Protein AF-A0A314LDU2-F1 (afdb_monomer)

Organism: Nicotiana attenuata (NCBI:txid49451)

Sequence (214 aa):
MEIRQSQRIRRNLKQIWRTIPNLPPWLTRITERINEKSELFPSSINHVLINEYLPNQGIMPHQDGPAYYPVVAILSLGSPVVMDFTPHPNLRSCVGTHGNGVDAKISDPEAAVMNSGEQLDNCHPFSIVLMPRSLLIFKDSVYSDYLHGIKDSEMQRCNEAVNITNAENDGVVQHLSRSVKALDSDETVIYRANTRVSLTCRVVTKVCKNIFKF

Structure (mmCIF, N/CA/C/O backbone):
data_AF-A0A314LDU2-F1
#
_entry.id   AF-A0A314LDU2-F1
#
loop_
_atom_site.group_PDB
_atom_site.id
_atom_site.type_symbol
_atom_site.label_atom_id
_atom_site.label_alt_id
_atom_site.label_comp_id
_atom_site.label_asym_id
_atom_site.label_entity_id
_atom_site.label_seq_id
_atom_site.pdbx_PDB_ins_code
_atom_site.Cartn_x
_atom_site.Cartn_y
_atom_site.Cartn_z
_atom_site.occupancy
_atom_site.B_iso_or_equiv
_atom_site.auth_seq_id
_atom_site.auth_comp_id
_atom_site.auth_asym_id
_atom_site.auth_atom_id
_atom_site.pdbx_PDB_model_num
ATOM 1 N N . MET A 1 1 ? -0.880 -38.334 4.865 1.00 31.97 1 MET A N 1
ATOM 2 C CA . MET A 1 1 ? -0.257 -37.880 3.605 1.00 31.97 1 MET A CA 1
ATOM 3 C C . MET A 1 1 ? -0.183 -36.361 3.676 1.00 31.97 1 MET A C 1
ATOM 5 O O . MET A 1 1 ? -1.125 -35.677 3.308 1.00 31.97 1 MET A O 1
ATOM 9 N N . GLU A 1 2 ? 0.865 -35.858 4.331 1.00 23.42 2 GLU A N 1
ATOM 10 C CA . GLU A 1 2 ? 1.067 -34.433 4.619 1.00 23.42 2 GLU A CA 1
ATOM 11 C C . GLU A 1 2 ? 1.525 -33.689 3.365 1.00 23.42 2 GLU A C 1
ATOM 13 O O . GLU A 1 2 ? 2.546 -34.022 2.760 1.00 23.42 2 GLU A O 1
ATOM 18 N N . ILE A 1 3 ? 0.775 -32.655 2.991 1.00 25.61 3 ILE A N 1
ATOM 19 C CA . ILE A 1 3 ? 1.150 -31.728 1.928 1.00 25.61 3 ILE A CA 1
ATOM 20 C C . ILE A 1 3 ? 2.194 -30.771 2.509 1.00 25.61 3 ILE A C 1
ATOM 22 O O . ILE A 1 3 ? 1.885 -29.854 3.268 1.00 25.61 3 ILE A O 1
ATOM 26 N N . ARG A 1 4 ? 3.459 -31.007 2.154 1.00 26.92 4 ARG A N 1
ATOM 27 C CA . ARG A 1 4 ? 4.578 -30.099 2.421 1.00 26.92 4 ARG A CA 1
ATOM 28 C C . ARG A 1 4 ? 4.383 -28.810 1.619 1.00 26.92 4 ARG A C 1
ATOM 30 O O . ARG A 1 4 ? 4.765 -28.747 0.454 1.00 26.92 4 ARG A O 1
ATOM 37 N N . GLN A 1 5 ? 3.828 -27.768 2.237 1.00 31.11 5 GLN A N 1
ATOM 38 C CA . GLN A 1 5 ? 3.968 -26.416 1.699 1.00 31.11 5 GLN A CA 1
ATOM 39 C C . GLN A 1 5 ? 5.415 -25.952 1.907 1.00 31.11 5 GLN A C 1
ATOM 41 O O . GLN A 1 5 ? 5.931 -25.914 3.025 1.00 31.11 5 GLN A O 1
ATOM 46 N N . SER A 1 6 ? 6.091 -25.681 0.792 1.00 30.25 6 SER A N 1
ATOM 47 C CA . SER A 1 6 ? 7.500 -25.313 0.703 1.00 30.25 6 SER A CA 1
ATOM 48 C C . SER A 1 6 ? 7.793 -24.018 1.469 1.00 30.25 6 SER A C 1
ATOM 50 O O . SER A 1 6 ? 7.687 -22.915 0.937 1.00 30.25 6 SER A O 1
ATOM 52 N N . GLN A 1 7 ? 8.219 -24.161 2.726 1.00 37.03 7 GLN A N 1
ATOM 53 C CA . GLN A 1 7 ? 8.890 -23.112 3.487 1.00 37.03 7 GLN A CA 1
ATOM 54 C C . GLN A 1 7 ? 10.238 -22.796 2.831 1.00 37.03 7 GLN A C 1
ATOM 56 O O . GLN A 1 7 ? 11.228 -23.490 3.070 1.00 37.03 7 GLN A O 1
ATOM 61 N N . ARG A 1 8 ? 10.318 -21.721 2.043 1.00 34.22 8 ARG A N 1
ATOM 62 C CA . ARG A 1 8 ? 11.621 -21.155 1.670 1.00 34.22 8 ARG A CA 1
ATOM 63 C C . ARG A 1 8 ? 11.664 -19.632 1.682 1.00 34.22 8 ARG A C 1
ATOM 65 O O . ARG A 1 8 ? 12.198 -19.036 0.764 1.00 34.22 8 ARG A O 1
ATOM 72 N N . ILE A 1 9 ? 11.212 -19.023 2.780 1.00 40.12 9 ILE A N 1
ATOM 73 C CA . ILE A 1 9 ? 11.728 -17.727 3.254 1.00 40.12 9 ILE A CA 1
ATOM 74 C C . ILE A 1 9 ? 11.864 -17.802 4.784 1.00 40.12 9 ILE A C 1
ATOM 76 O O . ILE A 1 9 ? 11.025 -17.334 5.545 1.00 40.12 9 ILE A O 1
ATOM 80 N N . ARG A 1 10 ? 12.943 -18.436 5.258 1.00 37.88 10 ARG A N 1
ATOM 81 C CA . ARG A 1 10 ? 13.476 -18.199 6.607 1.00 37.88 10 ARG A CA 1
ATOM 82 C C . ARG A 1 10 ? 14.521 -17.093 6.502 1.00 37.88 10 ARG A C 1
ATOM 84 O O . ARG A 1 10 ? 15.702 -17.372 6.323 1.00 37.88 10 ARG A O 1
ATOM 91 N N . ARG A 1 11 ? 14.083 -15.840 6.606 1.00 37.94 11 ARG A N 1
ATOM 92 C CA . ARG A 1 11 ? 14.935 -14.695 6.956 1.00 37.94 11 ARG A CA 1
ATOM 93 C C . ARG A 1 11 ? 14.116 -13.755 7.839 1.00 37.94 11 ARG A C 1
ATOM 95 O O . ARG A 1 11 ? 13.300 -13.003 7.341 1.00 37.94 11 ARG A O 1
ATOM 102 N N . ASN A 1 12 ? 14.298 -13.904 9.152 1.00 32.66 12 ASN A N 1
ATOM 103 C CA . ASN A 1 12 ? 14.047 -12.955 10.246 1.00 32.66 12 ASN A CA 1
ATOM 104 C C . ASN A 1 12 ? 13.163 -11.714 9.977 1.00 32.66 12 ASN A C 1
ATOM 106 O O . ASN A 1 12 ? 13.566 -10.602 10.307 1.00 32.66 12 ASN A O 1
ATOM 110 N N . LEU A 1 13 ? 11.920 -11.879 9.523 1.00 36.31 13 LEU A N 1
ATOM 111 C CA . LEU A 1 13 ? 10.878 -10.908 9.845 1.00 36.31 13 LEU A CA 1
ATOM 112 C C . LEU A 1 13 ? 10.445 -11.201 11.278 1.00 36.31 13 LEU A C 1
ATOM 114 O O . LEU A 1 13 ? 9.570 -12.027 11.537 1.00 36.31 13 LEU A O 1
ATOM 118 N N . LYS A 1 14 ? 11.101 -10.551 12.243 1.00 32.97 14 LYS A N 1
ATOM 119 C CA . LYS A 1 14 ? 10.489 -10.381 13.559 1.00 32.97 14 LYS A CA 1
ATOM 120 C C . LYS A 1 14 ? 9.270 -9.487 13.336 1.00 32.97 14 LYS A C 1
ATOM 122 O O . LYS A 1 14 ? 9.375 -8.269 13.418 1.00 32.97 14 LYS A O 1
ATOM 127 N N . GLN A 1 15 ? 8.120 -10.086 13.043 1.00 42.03 15 GLN A N 1
ATOM 128 C CA . GLN A 1 15 ? 6.826 -9.452 13.259 1.00 42.03 15 GLN A CA 1
ATOM 129 C C . GLN A 1 15 ? 6.730 -9.240 14.778 1.00 42.03 15 GLN A C 1
ATOM 131 O O . GLN A 1 15 ? 6.310 -10.126 15.523 1.00 42.03 15 GLN A O 1
ATOM 136 N N . ILE A 1 16 ? 7.268 -8.124 15.273 1.00 36.06 16 ILE A N 1
ATOM 137 C CA . ILE A 1 16 ? 7.262 -7.801 16.698 1.00 36.06 16 ILE A CA 1
ATOM 138 C C . ILE A 1 16 ? 5.824 -7.408 17.042 1.00 36.06 16 ILE A C 1
ATOM 140 O O . ILE A 1 16 ? 5.454 -6.242 16.969 1.00 36.06 16 ILE A O 1
ATOM 144 N N . TRP A 1 17 ? 5.014 -8.385 17.447 1.00 40.19 17 TRP A N 1
ATOM 145 C CA . TRP A 1 17 ? 3.745 -8.159 18.143 1.00 40.19 17 TRP A CA 1
ATOM 146 C C . TRP A 1 17 ? 4.022 -7.711 19.584 1.00 40.19 17 TRP A C 1
ATOM 148 O O . TRP A 1 17 ? 3.632 -8.365 20.548 1.00 40.19 17 TRP A O 1
ATOM 158 N N . ARG A 1 18 ? 4.753 -6.607 19.761 1.00 37.22 18 ARG A N 1
ATOM 159 C CA . ARG A 1 18 ? 4.716 -5.882 21.030 1.00 37.22 18 ARG A CA 1
ATOM 160 C C . ARG A 1 18 ? 3.611 -4.862 20.878 1.00 37.22 18 ARG A C 1
ATOM 162 O O . ARG A 1 18 ? 3.711 -3.979 20.035 1.00 37.22 18 ARG A O 1
ATOM 169 N N . THR A 1 19 ? 2.572 -4.986 21.692 1.00 40.47 19 THR A N 1
ATOM 170 C CA . THR A 1 19 ? 1.707 -3.862 22.037 1.00 40.47 19 THR A CA 1
ATOM 171 C C . THR A 1 19 ? 2.613 -2.760 22.574 1.00 40.47 19 THR A C 1
ATOM 173 O O . THR A 1 19 ? 2.989 -2.758 23.743 1.00 40.47 19 THR A O 1
ATOM 176 N N . ILE A 1 20 ? 3.063 -1.867 21.692 1.00 51.91 20 ILE A N 1
ATOM 177 C CA . ILE A 1 20 ? 3.687 -0.622 22.111 1.00 51.91 20 ILE A CA 1
ATOM 178 C C . ILE A 1 20 ? 2.504 0.209 22.604 1.00 51.91 20 ILE A C 1
ATOM 180 O O . ILE A 1 20 ? 1.628 0.513 21.795 1.00 51.91 20 ILE A O 1
ATOM 184 N N . PRO A 1 21 ? 2.403 0.512 23.911 1.00 57.94 21 PRO A N 1
ATOM 185 C CA . PRO A 1 21 ? 1.220 1.176 24.455 1.00 57.94 21 PRO A CA 1
ATOM 186 C C . PRO A 1 21 ? 0.966 2.538 23.796 1.00 57.94 21 PRO A C 1
ATOM 188 O O . PRO A 1 21 ? -0.165 3.001 23.810 1.00 57.94 21 PRO A O 1
ATOM 191 N N . ASN A 1 22 ? 1.992 3.130 23.170 1.00 79.06 22 ASN A N 1
ATOM 192 C CA . ASN A 1 22 ? 1.905 4.336 22.356 1.00 79.06 22 ASN A CA 1
ATOM 193 C C . ASN A 1 22 ? 2.785 4.201 21.106 1.00 79.06 22 ASN A C 1
ATOM 195 O O . ASN A 1 22 ? 3.902 3.691 21.193 1.00 79.06 22 ASN A O 1
ATOM 199 N N . LEU A 1 23 ? 2.324 4.690 19.953 1.00 86.75 23 LEU A N 1
ATOM 200 C CA . LEU A 1 23 ? 3.170 4.764 18.759 1.00 86.75 23 LEU A CA 1
ATOM 201 C C . LEU A 1 23 ? 4.389 5.677 19.025 1.00 86.75 23 LEU A C 1
ATOM 203 O O . LEU A 1 23 ? 4.273 6.663 19.756 1.00 86.75 23 LEU A O 1
ATOM 207 N N . PRO A 1 24 ? 5.570 5.374 18.450 1.00 90.12 24 PRO A N 1
ATOM 208 C CA . PRO A 1 24 ? 6.710 6.286 18.466 1.00 90.12 24 PRO A CA 1
ATOM 209 C C . PRO A 1 24 ? 6.316 7.694 17.980 1.00 90.12 24 PRO A C 1
ATOM 211 O O . PRO A 1 24 ? 5.572 7.783 17.005 1.00 90.12 24 PRO A O 1
ATOM 214 N N . PRO A 1 25 ? 6.856 8.791 18.549 1.00 89.88 25 PRO A N 1
ATOM 215 C CA . PRO A 1 25 ? 6.415 10.155 18.221 1.00 89.88 25 PRO A CA 1
ATOM 216 C C . PRO A 1 25 ? 6.435 10.502 16.725 1.00 89.88 25 PRO A C 1
ATOM 218 O O . PRO A 1 25 ? 5.560 11.208 16.226 1.00 89.88 25 PRO A O 1
ATOM 221 N N . TRP A 1 26 ? 7.418 9.978 15.985 1.00 89.50 26 TRP A N 1
ATOM 222 C CA . TRP A 1 26 ? 7.509 10.180 14.539 1.00 89.50 26 TRP A CA 1
ATOM 223 C C . TRP A 1 26 ? 6.362 9.499 13.774 1.00 89.50 26 TRP A C 1
ATOM 225 O O . TRP A 1 26 ? 5.910 10.040 12.768 1.00 89.50 26 TRP A O 1
ATOM 235 N N . LEU A 1 27 ? 5.868 8.352 14.259 1.00 92.75 27 LEU A N 1
ATOM 236 C CA . LEU A 1 27 ? 4.686 7.683 13.717 1.00 92.75 27 LEU A CA 1
ATOM 237 C C . LEU A 1 27 ? 3.415 8.410 14.124 1.00 92.75 27 LEU A C 1
ATOM 239 O O . LEU A 1 27 ? 2.568 8.619 13.264 1.00 92.75 27 LEU A O 1
ATOM 243 N N . THR A 1 28 ? 3.316 8.844 15.382 1.00 92.00 28 THR A N 1
ATOM 244 C CA . THR A 1 28 ? 2.162 9.595 15.894 1.00 92.00 28 THR A CA 1
ATOM 245 C C . THR A 1 28 ? 1.856 10.809 15.022 1.00 92.00 28 THR A C 1
ATOM 247 O O . THR A 1 28 ? 0.736 10.960 14.553 1.00 92.00 28 THR A O 1
ATOM 250 N N . ARG A 1 29 ? 2.873 11.605 14.668 1.00 92.75 29 ARG A N 1
ATOM 251 C CA . ARG A 1 29 ? 2.683 12.773 13.792 1.00 92.75 29 ARG A CA 1
ATOM 252 C C . ARG A 1 29 ? 2.165 12.408 12.395 1.00 92.75 29 ARG A C 1
ATOM 254 O O . ARG A 1 29 ? 1.434 13.182 11.781 1.00 92.75 29 ARG A O 1
ATOM 261 N N . ILE A 1 30 ? 2.591 11.266 11.853 1.00 95.06 30 ILE A N 1
ATOM 262 C CA . ILE A 1 30 ? 2.137 10.789 10.540 1.00 95.06 30 ILE A CA 1
ATOM 263 C C . ILE A 1 30 ? 0.689 10.306 10.643 1.00 95.06 30 ILE A C 1
ATOM 265 O O . ILE A 1 30 ? -0.135 10.672 9.809 1.00 95.06 30 ILE A O 1
ATOM 269 N N . THR A 1 31 ? 0.370 9.505 11.659 1.00 95.69 31 THR A N 1
ATOM 270 C CA . THR A 1 31 ? -0.963 8.924 11.827 1.00 95.69 31 THR A CA 1
ATOM 271 C C . THR A 1 31 ? -2.012 9.965 12.203 1.00 95.69 31 THR A C 1
ATOM 273 O O . THR A 1 31 ? -3.119 9.899 11.677 1.00 95.69 31 THR A O 1
ATOM 276 N N . GLU A 1 32 ? -1.668 10.958 13.025 1.00 94.69 32 GLU A N 1
ATOM 277 C CA . GLU A 1 32 ? -2.518 12.123 13.308 1.00 94.69 32 GLU A CA 1
ATOM 278 C C . GLU A 1 32 ? -2.867 12.867 12.021 1.00 94.69 32 GLU A C 1
ATOM 280 O O . GLU A 1 32 ? -4.042 13.037 11.721 1.00 94.69 32 GLU A O 1
ATOM 285 N N . ARG A 1 33 ? -1.871 13.189 11.184 1.00 96.06 33 ARG A N 1
ATOM 286 C CA . ARG A 1 33 ? -2.114 13.845 9.889 1.00 96.06 33 ARG A CA 1
ATOM 287 C C . ARG A 1 33 ? -2.994 13.021 8.955 1.00 96.06 33 ARG A C 1
ATOM 289 O O . ARG A 1 33 ? -3.809 13.594 8.240 1.00 96.06 33 ARG A O 1
ATOM 296 N N . ILE A 1 34 ? -2.826 11.697 8.930 1.00 97.06 34 ILE A N 1
ATOM 297 C CA . ILE A 1 34 ? -3.696 10.815 8.140 1.00 97.06 34 ILE A CA 1
ATOM 298 C C . ILE A 1 34 ? -5.136 10.902 8.662 1.00 97.06 34 ILE A C 1
ATOM 300 O O . ILE A 1 34 ? -6.051 11.067 7.859 1.00 97.06 34 ILE A O 1
ATOM 304 N N . ASN A 1 35 ? -5.348 10.837 9.979 1.00 94.81 35 ASN A N 1
ATOM 305 C CA . ASN A 1 35 ? -6.688 10.931 10.567 1.00 94.81 35 ASN A CA 1
ATOM 306 C C . ASN A 1 35 ? -7.322 12.302 10.308 1.00 94.81 35 ASN A C 1
ATOM 308 O O . ASN A 1 35 ? -8.435 12.356 9.803 1.00 94.81 35 ASN A O 1
ATOM 312 N N . GLU A 1 36 ? -6.595 13.388 10.577 1.00 95.19 36 GLU A N 1
ATOM 313 C CA . GLU A 1 36 ? -7.056 14.772 10.395 1.00 95.19 36 GLU A CA 1
ATOM 314 C C . GLU A 1 36 ? -7.427 15.098 8.947 1.00 95.19 36 GLU A C 1
ATOM 316 O O . GLU A 1 36 ? -8.317 15.904 8.708 1.00 95.19 36 GLU A O 1
ATOM 321 N N . LYS A 1 37 ? -6.704 14.539 7.968 1.00 96.94 37 LYS A N 1
ATOM 322 C CA . LYS A 1 37 ? -6.926 14.855 6.549 1.00 96.94 37 LYS A CA 1
ATOM 323 C C . LYS A 1 37 ? -7.895 13.915 5.855 1.00 96.94 37 LYS A C 1
ATOM 325 O O . LYS A 1 37 ? -8.475 14.318 4.854 1.00 96.94 37 LYS A O 1
ATOM 330 N N . SER A 1 38 ? -8.021 12.677 6.329 1.00 96.00 38 SER A N 1
ATOM 331 C CA . SER A 1 38 ? -8.939 11.709 5.725 1.00 96.00 38 SER A CA 1
ATOM 332 C C . SER A 1 38 ? -10.305 11.699 6.395 1.00 96.00 38 SER A C 1
ATOM 334 O O . SER A 1 38 ? -11.292 11.494 5.703 1.00 96.00 38 SER A O 1
ATOM 336 N N . GLU A 1 39 ? -10.364 11.870 7.719 1.00 95.75 39 GLU A N 1
ATOM 337 C CA . GLU A 1 39 ? -11.582 11.698 8.526 1.00 95.75 39 GLU A CA 1
ATOM 338 C C . GLU A 1 39 ? -12.258 10.319 8.333 1.00 95.75 39 GLU A C 1
ATOM 340 O O . GLU A 1 39 ? -13.432 10.132 8.637 1.00 95.75 39 GLU A O 1
ATOM 345 N N . LEU A 1 40 ? -11.510 9.318 7.842 1.00 96.12 40 LEU A N 1
ATOM 346 C CA . LEU A 1 40 ? -12.039 7.986 7.516 1.00 96.12 40 LEU A CA 1
ATOM 347 C C . LEU A 1 40 ? -11.941 6.982 8.671 1.00 96.12 40 LEU A C 1
ATOM 349 O O . LEU A 1 40 ? -12.588 5.936 8.634 1.00 96.12 40 LEU A O 1
ATOM 353 N N . PHE A 1 41 ? -11.112 7.257 9.676 1.00 94.62 41 PHE A N 1
ATOM 354 C CA . PHE A 1 41 ? -10.891 6.352 10.802 1.00 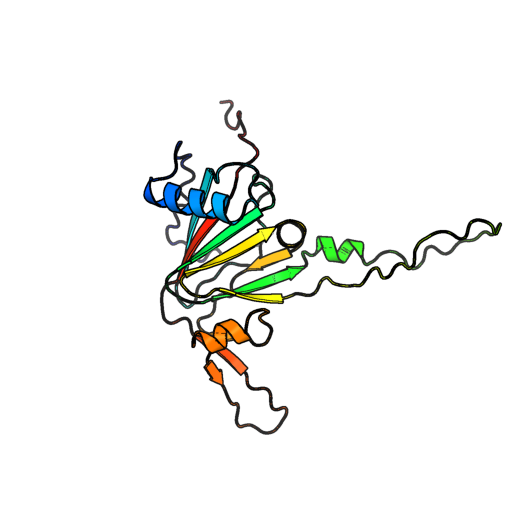94.62 41 PHE A CA 1
ATOM 355 C C . PHE A 1 41 ? -11.830 6.693 11.968 1.00 94.62 41 PHE A C 1
ATOM 357 O O . PHE A 1 41 ? -12.010 7.866 12.283 1.00 94.62 41 PHE A O 1
ATOM 364 N N . PRO A 1 42 ? -12.390 5.690 12.670 1.00 93.25 42 PRO A N 1
ATOM 365 C CA . PRO A 1 42 ? -13.346 5.912 13.760 1.00 93.25 42 PRO A CA 1
ATOM 366 C C . PRO A 1 42 ? -12.674 6.418 15.047 1.00 93.25 42 PRO A C 1
ATOM 368 O O . PRO A 1 42 ? -13.345 6.820 15.993 1.00 93.25 42 PRO A O 1
ATOM 371 N N . SER A 1 43 ? -11.349 6.316 15.120 1.00 92.38 43 SER A N 1
ATOM 372 C CA . SER A 1 43 ? -10.510 6.739 16.234 1.00 92.38 43 SER A CA 1
ATOM 373 C C . SER A 1 43 ? -9.065 6.873 15.755 1.00 92.38 43 SER A C 1
ATOM 375 O O . SER A 1 43 ? -8.747 6.568 14.602 1.00 92.38 43 SER A O 1
ATOM 377 N N . SER A 1 44 ? -8.168 7.304 16.643 1.00 92.12 44 SER A N 1
ATOM 378 C CA . SER A 1 44 ? -6.744 7.367 16.333 1.00 92.12 44 SER A CA 1
ATOM 379 C C . SER A 1 44 ? -6.201 5.999 15.915 1.00 92.12 44 SER A C 1
ATOM 381 O O . SER A 1 44 ? -6.289 5.028 16.671 1.00 92.12 44 SER A O 1
ATOM 383 N N . ILE A 1 45 ? -5.581 5.939 14.732 1.00 94.62 45 ILE A N 1
ATOM 384 C CA . ILE A 1 45 ? -4.737 4.815 14.297 1.00 94.62 45 ILE A CA 1
ATOM 385 C C . ILE A 1 45 ? -3.815 4.399 15.448 1.00 94.62 45 ILE A C 1
ATOM 387 O O . ILE A 1 45 ? -3.005 5.187 15.939 1.00 94.62 45 ILE A O 1
ATOM 391 N N . ASN A 1 46 ? -3.936 3.138 15.849 1.00 92.25 46 ASN A N 1
ATOM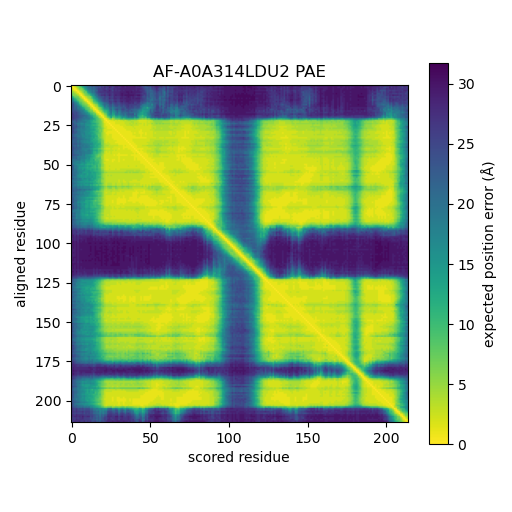 392 C CA . ASN A 1 46 ? -3.254 2.567 17.009 1.00 92.25 46 ASN A CA 1
ATOM 393 C C . ASN A 1 46 ? -2.354 1.380 16.636 1.00 92.25 46 ASN A C 1
ATOM 395 O O . ASN A 1 46 ? -1.703 0.796 17.501 1.00 92.25 46 ASN A O 1
ATOM 399 N N . HIS A 1 47 ? -2.297 1.028 15.350 1.00 92.69 47 HIS A N 1
ATOM 400 C CA . HIS A 1 47 ? -1.487 -0.066 14.847 1.00 92.69 47 HIS A CA 1
ATOM 401 C C . HIS A 1 47 ? -0.841 0.313 13.514 1.00 92.69 47 HIS A C 1
ATOM 403 O O . HIS A 1 47 ? -1.525 0.686 12.560 1.00 92.69 47 HIS A O 1
ATOM 409 N N . VAL A 1 48 ? 0.483 0.168 13.438 1.00 95.81 48 VAL A N 1
ATOM 410 C CA . VAL A 1 48 ? 1.265 0.399 12.219 1.00 95.81 48 VAL A CA 1
ATOM 411 C C . VAL A 1 48 ? 2.159 -0.807 11.959 1.00 95.81 48 VAL A C 1
ATOM 413 O O . VAL A 1 48 ? 2.975 -1.170 12.803 1.00 95.81 48 VAL A O 1
ATOM 416 N N . LEU A 1 49 ? 2.017 -1.413 10.782 1.00 95.44 49 LEU A N 1
ATOM 417 C CA . LEU A 1 49 ? 2.924 -2.441 10.279 1.00 95.44 49 LEU A CA 1
ATOM 418 C C . LEU A 1 49 ? 3.924 -1.812 9.304 1.00 95.44 49 LEU A C 1
ATOM 420 O O . LEU A 1 49 ? 3.521 -1.125 8.368 1.00 95.44 49 LEU A O 1
ATOM 424 N N . ILE A 1 50 ? 5.215 -2.062 9.515 1.00 96.56 50 ILE A N 1
ATOM 425 C CA . ILE A 1 50 ? 6.284 -1.638 8.607 1.00 96.56 50 ILE A CA 1
ATOM 426 C C . ILE A 1 50 ? 6.688 -2.839 7.759 1.00 96.56 50 ILE A C 1
ATOM 428 O O . ILE A 1 50 ? 7.146 -3.842 8.301 1.00 96.56 50 ILE A O 1
ATOM 432 N N . ASN A 1 51 ? 6.529 -2.719 6.443 1.00 97.06 51 ASN A N 1
ATOM 433 C CA . ASN A 1 51 ? 6.946 -3.742 5.488 1.00 97.06 51 ASN A CA 1
ATOM 434 C C . ASN A 1 51 ? 8.106 -3.225 4.638 1.00 97.06 51 ASN A C 1
ATOM 436 O O . ASN A 1 51 ? 8.076 -2.077 4.191 1.00 97.06 51 ASN A O 1
ATOM 440 N N . GLU A 1 52 ? 9.087 -4.086 4.386 1.00 97.75 52 GLU A N 1
ATOM 441 C CA . GLU A 1 52 ? 10.206 -3.850 3.475 1.00 97.75 52 GLU A CA 1
ATOM 442 C C . GLU A 1 52 ? 10.141 -4.867 2.331 1.00 97.75 52 GLU A C 1
ATOM 444 O O . GLU A 1 52 ? 9.913 -6.053 2.572 1.00 97.75 52 GLU A O 1
ATOM 449 N N . TYR A 1 53 ? 10.341 -4.402 1.098 1.00 97.56 53 TYR A N 1
ATOM 450 C CA . TYR A 1 53 ? 10.344 -5.236 -0.100 1.00 97.56 53 TYR A CA 1
ATOM 451 C C . TYR A 1 53 ? 11.563 -4.923 -0.963 1.00 97.56 53 TYR A C 1
ATOM 453 O O . TYR A 1 53 ? 11.706 -3.804 -1.468 1.00 97.56 53 TYR A O 1
ATOM 461 N N . LEU A 1 54 ? 12.404 -5.931 -1.190 1.00 98.12 54 LEU A N 1
ATOM 462 C CA . LEU A 1 54 ? 13.436 -5.893 -2.226 1.00 98.12 54 LEU A CA 1
ATOM 463 C C . LEU A 1 54 ? 12.802 -5.975 -3.634 1.00 98.12 54 LEU A C 1
ATOM 465 O O . LEU A 1 54 ? 11.656 -6.422 -3.752 1.00 98.12 54 LEU A O 1
ATOM 469 N N . PRO A 1 55 ? 13.525 -5.578 -4.701 1.00 96.44 55 PRO A N 1
ATOM 470 C CA . PRO A 1 55 ? 13.080 -5.631 -6.098 1.00 96.44 55 PRO A CA 1
ATOM 471 C C . PRO A 1 55 ? 12.259 -6.850 -6.524 1.00 96.44 55 PRO A C 1
ATOM 473 O O . PRO A 1 55 ? 11.246 -6.705 -7.194 1.00 96.44 55 PRO A O 1
ATOM 476 N N . ASN A 1 56 ? 12.657 -8.048 -6.106 1.00 95.56 56 ASN A N 1
ATOM 477 C CA . ASN A 1 56 ? 12.040 -9.316 -6.497 1.00 95.56 56 ASN A CA 1
ATOM 478 C C . ASN A 1 56 ? 11.059 -9.878 -5.455 1.00 95.56 56 ASN A C 1
ATOM 480 O O . ASN A 1 56 ? 10.626 -11.021 -5.576 1.00 95.56 56 ASN A O 1
ATOM 484 N N . GLN A 1 57 ? 10.720 -9.101 -4.426 1.00 97.38 57 GLN A N 1
ATOM 485 C CA . GLN A 1 57 ? 9.836 -9.513 -3.339 1.00 97.38 57 GLN A CA 1
ATOM 486 C C . GLN A 1 57 ? 8.513 -8.767 -3.390 1.00 97.38 57 GLN A C 1
ATOM 488 O O . GLN A 1 57 ? 8.465 -7.566 -3.669 1.00 97.38 57 GLN A O 1
ATOM 493 N N . GLY A 1 58 ? 7.454 -9.472 -3.046 1.00 96.81 58 GLY A N 1
ATOM 494 C CA . GLY A 1 58 ? 6.100 -8.982 -2.917 1.00 96.81 58 GLY A CA 1
ATOM 495 C C . GLY A 1 58 ? 5.382 -9.689 -1.772 1.00 96.81 58 GLY A C 1
ATOM 496 O O . GLY A 1 58 ? 5.991 -10.104 -0.782 1.00 96.81 58 GLY A O 1
ATOM 497 N N . ILE A 1 59 ? 4.060 -9.750 -1.871 1.00 97.50 59 ILE A N 1
ATOM 498 C CA . ILE A 1 59 ? 3.192 -10.420 -0.908 1.00 97.50 59 ILE A CA 1
ATOM 499 C C . ILE A 1 59 ? 2.021 -11.040 -1.662 1.00 97.50 59 ILE A C 1
ATOM 501 O O . ILE A 1 59 ? 1.369 -10.382 -2.473 1.00 97.50 59 ILE A O 1
ATOM 505 N N . MET A 1 60 ? 1.774 -12.320 -1.399 1.00 97.44 60 MET A N 1
ATOM 506 C CA . MET A 1 60 ? 0.695 -13.080 -2.028 1.00 97.44 60 MET A CA 1
ATOM 507 C C . MET A 1 60 ? -0.671 -12.406 -1.786 1.00 97.44 60 MET A C 1
ATOM 509 O O . MET A 1 60 ? -0.842 -11.785 -0.732 1.00 97.44 60 MET A O 1
ATOM 513 N N . PRO A 1 61 ? -1.645 -12.529 -2.710 1.00 97.75 61 PRO A N 1
ATOM 514 C CA . PRO A 1 61 ? -2.992 -12.005 -2.506 1.00 97.75 61 PRO A CA 1
ATOM 515 C C . PRO A 1 61 ? -3.590 -12.442 -1.165 1.00 97.75 61 PRO A C 1
ATOM 517 O O . PRO A 1 61 ? -3.632 -13.634 -0.854 1.00 97.75 61 PRO A O 1
ATOM 520 N N . HIS A 1 62 ? -4.023 -11.474 -0.362 1.00 96.44 62 HIS A N 1
ATOM 521 C CA . HIS A 1 62 ? -4.561 -11.699 0.978 1.00 96.44 62 HIS A CA 1
ATOM 522 C C . HIS A 1 62 ? -5.571 -10.616 1.368 1.00 96.44 62 HIS A C 1
ATOM 524 O O . HIS A 1 62 ? -5.733 -9.610 0.682 1.00 96.44 62 HIS A O 1
ATOM 530 N N . GLN A 1 63 ? -6.246 -10.836 2.491 1.00 94.50 63 GLN A N 1
ATOM 531 C CA . GLN A 1 63 ? -7.089 -9.856 3.165 1.00 94.50 63 GLN A CA 1
ATOM 532 C C . GLN A 1 63 ? -6.523 -9.532 4.538 1.00 94.50 63 GLN A C 1
ATOM 534 O O . GLN A 1 63 ? -5.797 -10.327 5.145 1.00 94.50 63 GLN A O 1
ATOM 539 N N . ASP A 1 64 ? -6.900 -8.366 5.039 1.00 92.44 64 ASP A N 1
ATOM 540 C CA . ASP A 1 64 ? -6.590 -7.983 6.403 1.00 92.44 64 ASP A CA 1
ATOM 541 C C . ASP A 1 64 ? -7.437 -8.775 7.400 1.00 92.44 64 ASP A C 1
ATOM 543 O O . ASP A 1 64 ? -8.581 -9.143 7.144 1.00 92.44 64 ASP A O 1
ATOM 547 N N . GLY A 1 65 ? -6.856 -9.056 8.567 1.00 87.50 65 GLY A N 1
ATOM 548 C CA . GLY A 1 65 ? -7.532 -9.836 9.597 1.00 87.50 65 GLY A CA 1
ATOM 549 C C . GLY A 1 65 ? -8.740 -9.108 10.210 1.00 87.50 65 GLY A C 1
ATOM 550 O O . GLY A 1 65 ? -8.741 -7.881 10.317 1.00 87.50 65 GLY A O 1
ATOM 551 N N . PRO A 1 66 ? -9.721 -9.846 10.761 1.00 87.00 66 PRO A N 1
ATOM 552 C CA . PRO A 1 66 ? -10.984 -9.296 11.277 1.00 87.00 66 PRO A CA 1
ATOM 553 C C . PRO A 1 66 ? -10.848 -8.488 12.584 1.00 87.00 66 PRO A C 1
ATOM 555 O O . PRO A 1 66 ? -11.845 -8.109 13.198 1.00 87.00 66 PRO A O 1
ATOM 558 N N . ALA A 1 67 ? -9.623 -8.275 13.072 1.00 89.31 67 ALA A N 1
ATOM 559 C CA . ALA A 1 67 ? -9.346 -7.504 14.283 1.00 89.31 67 ALA A CA 1
ATOM 560 C C . ALA A 1 67 ? -9.346 -5.984 14.039 1.00 89.31 67 ALA A C 1
ATOM 562 O O . ALA A 1 67 ? -9.395 -5.211 15.001 1.00 89.31 67 ALA A O 1
ATOM 563 N N . TYR A 1 68 ? -9.257 -5.558 12.779 1.00 92.00 68 TYR A N 1
ATOM 564 C CA . TYR A 1 68 ? -9.172 -4.152 12.408 1.00 92.00 68 TYR A CA 1
ATOM 565 C C . TYR A 1 68 ? -10.542 -3.581 12.022 1.00 92.00 68 TYR A C 1
ATOM 567 O O . TYR A 1 68 ? -11.451 -4.303 11.619 1.00 92.00 68 TYR A O 1
ATOM 575 N N . TYR A 1 69 ? -10.691 -2.266 12.160 1.00 93.81 69 TYR A N 1
ATOM 576 C CA . TYR A 1 69 ? -11.766 -1.521 11.508 1.00 93.81 69 TYR A CA 1
ATOM 577 C C . TYR A 1 69 ? -11.557 -1.586 9.983 1.00 93.81 69 TYR A C 1
ATOM 579 O O . TYR A 1 69 ? -10.394 -1.560 9.573 1.00 93.81 69 TYR A O 1
ATOM 587 N N . PRO A 1 70 ? -12.615 -1.660 9.146 1.00 95.38 70 PRO A N 1
ATOM 588 C CA . PRO A 1 70 ? -12.504 -1.903 7.702 1.00 95.38 70 PRO A CA 1
ATOM 589 C C . PRO A 1 70 ? -12.053 -0.671 6.900 1.00 95.38 70 PRO A C 1
ATOM 591 O O . PRO A 1 70 ? -12.689 -0.254 5.934 1.00 95.38 70 PRO A O 1
ATOM 594 N N . VAL A 1 71 ? -10.949 -0.068 7.336 1.00 96.69 71 VAL A N 1
ATOM 595 C CA . VAL A 1 71 ? -10.233 1.032 6.698 1.00 96.69 71 VAL A CA 1
ATOM 596 C C . VAL A 1 71 ? -8.747 0.796 6.934 1.00 96.69 71 VAL A C 1
ATOM 598 O O . VAL A 1 71 ? -8.308 0.564 8.066 1.00 96.69 71 VAL A O 1
ATOM 601 N N . VAL A 1 72 ? -7.957 0.900 5.874 1.00 97.81 72 VAL A N 1
ATOM 602 C CA . VAL A 1 72 ? -6.498 0.817 5.950 1.00 97.81 72 VAL A CA 1
ATOM 603 C C . VAL A 1 72 ? -5.870 1.929 5.131 1.00 97.81 72 VAL A C 1
ATOM 605 O O . VAL A 1 72 ? -6.319 2.234 4.028 1.00 97.81 72 VAL A O 1
ATOM 608 N N . ALA A 1 73 ? -4.815 2.526 5.681 1.00 98.50 73 ALA A N 1
ATOM 609 C CA . ALA A 1 73 ? -3.983 3.496 4.987 1.00 98.50 73 ALA A CA 1
ATOM 610 C C . ALA A 1 73 ? -2.570 2.934 4.798 1.00 98.50 73 ALA A C 1
ATOM 612 O O . ALA A 1 73 ? -1.951 2.460 5.749 1.00 98.50 73 ALA A O 1
ATOM 613 N N . ILE A 1 74 ? -2.042 3.005 3.580 1.00 98.62 74 ILE A N 1
ATOM 614 C CA . ILE A 1 74 ? -0.712 2.522 3.209 1.00 98.62 74 ILE A CA 1
ATOM 615 C C . ILE A 1 74 ? 0.106 3.698 2.683 1.00 98.62 74 ILE A 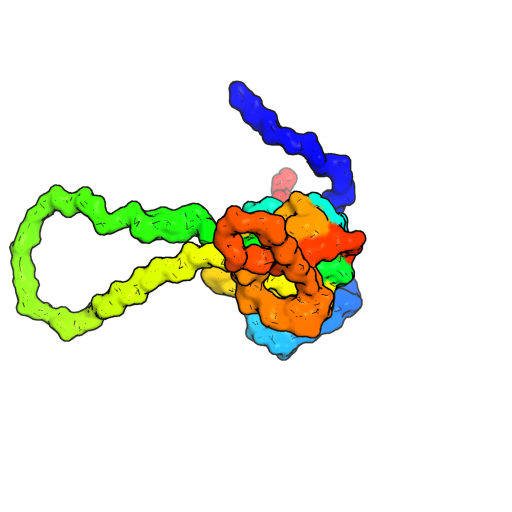C 1
ATOM 617 O O . ILE A 1 74 ? -0.115 4.177 1.569 1.00 98.62 74 ILE A O 1
ATOM 621 N N . LEU A 1 75 ? 1.085 4.144 3.470 1.00 98.62 75 LEU A N 1
ATOM 622 C CA . LEU A 1 75 ? 2.092 5.103 3.019 1.00 98.62 75 LEU A CA 1
ATOM 623 C C . LEU A 1 75 ? 3.225 4.349 2.319 1.00 98.62 75 LEU A C 1
ATOM 625 O O . LEU A 1 75 ? 3.866 3.501 2.942 1.00 98.62 75 LEU A O 1
ATOM 629 N N . SER A 1 76 ? 3.486 4.666 1.052 1.00 98.44 76 SER A N 1
ATOM 630 C CA . SER A 1 76 ? 4.548 4.041 0.249 1.00 98.44 76 SER A CA 1
ATOM 631 C C . SER A 1 76 ? 5.792 4.926 0.189 1.00 98.44 76 SER A C 1
ATOM 633 O O . SER A 1 76 ? 5.686 6.131 -0.018 1.00 98.44 76 SER A O 1
ATOM 63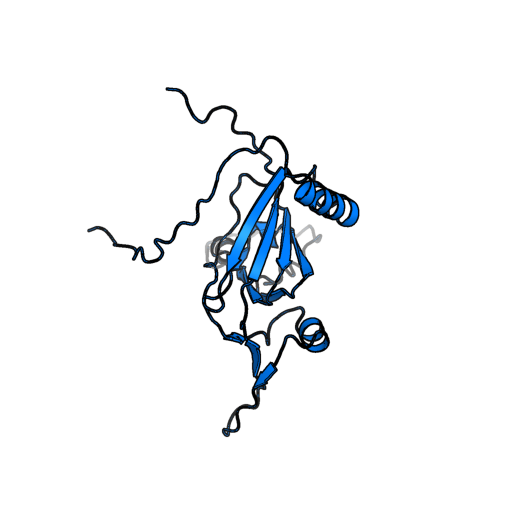5 N N . LEU A 1 77 ? 6.981 4.346 0.367 1.00 98.12 77 LEU A N 1
ATOM 636 C CA . LEU A 1 77 ? 8.267 5.049 0.416 1.00 98.12 77 LEU A CA 1
ATOM 637 C C . LEU A 1 77 ? 9.344 4.284 -0.375 1.00 98.12 77 LEU A C 1
ATOM 639 O O . LEU A 1 77 ? 9.296 3.060 -0.506 1.00 98.12 77 LEU A O 1
ATOM 643 N N . GLY A 1 78 ? 10.359 5.006 -0.856 1.00 96.81 78 GLY A N 1
ATOM 644 C CA . GLY A 1 78 ? 11.533 4.428 -1.518 1.00 96.81 78 GLY A CA 1
ATOM 645 C C . GLY A 1 78 ? 11.316 4.121 -2.999 1.00 96.81 78 GLY A C 1
ATOM 646 O O . GLY A 1 78 ? 11.765 4.885 -3.848 1.00 96.81 78 GLY A O 1
ATOM 647 N N . SER A 1 79 ? 10.633 3.019 -3.311 1.00 96.44 79 SER A N 1
ATOM 648 C CA . SER A 1 79 ? 10.482 2.501 -4.679 1.00 96.44 79 SER A CA 1
ATOM 649 C C . SER A 1 79 ? 9.008 2.265 -5.038 1.00 96.44 79 SER A C 1
ATOM 651 O O . SER A 1 79 ? 8.236 1.876 -4.154 1.00 96.44 79 SER A O 1
ATOM 653 N N . PRO A 1 80 ? 8.599 2.516 -6.300 1.00 97.44 80 PRO A N 1
ATOM 654 C CA . PRO A 1 80 ? 7.245 2.243 -6.768 1.00 97.44 80 PRO A CA 1
ATOM 655 C C . PRO A 1 80 ? 6.923 0.746 -6.776 1.00 97.44 80 PRO A C 1
ATOM 657 O O . PRO A 1 80 ? 7.814 -0.102 -6.853 1.00 97.44 80 PRO A O 1
ATOM 660 N N . VAL A 1 81 ? 5.635 0.416 -6.735 1.00 98.06 81 VAL A N 1
ATOM 661 C CA . VAL A 1 81 ? 5.159 -0.959 -6.922 1.00 98.06 81 VAL A CA 1
ATOM 662 C C . VAL A 1 81 ? 3.746 -0.970 -7.497 1.00 98.06 81 VAL A C 1
ATOM 664 O O . VAL A 1 81 ? 2.982 -0.044 -7.242 1.00 98.06 81 VAL A O 1
ATOM 667 N N . VAL A 1 82 ? 3.378 -2.018 -8.226 1.00 98.38 82 VAL A N 1
ATOM 668 C CA . VAL A 1 82 ? 1.985 -2.312 -8.576 1.00 98.38 82 VAL A CA 1
ATOM 669 C C . VAL A 1 82 ? 1.376 -3.161 -7.464 1.00 98.38 82 VAL A C 1
ATOM 671 O O . VAL A 1 82 ? 1.935 -4.196 -7.089 1.00 98.38 82 VAL A O 1
ATOM 674 N N . MET A 1 83 ? 0.255 -2.698 -6.916 1.00 98.50 83 MET A N 1
ATOM 675 C CA . MET A 1 83 ? -0.594 -3.477 -6.021 1.00 98.50 83 MET A CA 1
ATOM 676 C C . MET A 1 83 ? -1.841 -3.917 -6.781 1.00 98.50 83 MET A C 1
ATOM 678 O O . MET A 1 83 ? -2.547 -3.079 -7.341 1.00 98.50 83 MET A O 1
ATOM 682 N N . ASP A 1 84 ? -2.101 -5.218 -6.773 1.00 98.19 84 ASP A N 1
ATOM 683 C CA . ASP A 1 84 ? -3.235 -5.835 -7.455 1.00 98.19 84 ASP A CA 1
ATOM 684 C C . ASP A 1 84 ? -4.366 -6.076 -6.461 1.00 98.19 84 ASP A C 1
ATOM 686 O O . ASP A 1 84 ? -4.120 -6.576 -5.361 1.00 98.19 84 ASP A O 1
ATOM 690 N N . PHE A 1 85 ? -5.594 -5.764 -6.864 1.00 97.50 85 PHE A N 1
ATOM 691 C CA . PHE A 1 85 ? -6.831 -6.058 -6.152 1.00 97.50 85 PHE A CA 1
ATOM 692 C C . PHE A 1 85 ? -7.639 -7.053 -6.975 1.00 97.50 85 PHE A C 1
ATOM 694 O O . PHE A 1 85 ? -7.964 -6.814 -8.136 1.00 97.50 85 PHE A O 1
ATOM 701 N N . THR A 1 86 ? -7.979 -8.186 -6.372 1.00 96.19 86 THR A N 1
ATOM 702 C CA . THR A 1 86 ? -8.732 -9.256 -7.029 1.00 96.19 86 THR A CA 1
ATOM 703 C C . THR A 1 86 ? -9.951 -9.633 -6.193 1.00 96.19 86 THR A C 1
ATOM 705 O O . THR A 1 86 ? -9.836 -9.709 -4.972 1.00 96.19 86 THR A O 1
ATOM 708 N N . PRO A 1 87 ? -11.115 -9.885 -6.810 1.00 95.50 87 PRO A N 1
ATOM 709 C CA . PRO A 1 87 ? -12.309 -10.325 -6.092 1.00 95.50 87 PRO A CA 1
ATOM 710 C C . PRO A 1 87 ? -12.038 -11.562 -5.231 1.00 95.50 87 PRO A C 1
ATOM 712 O O . PRO A 1 87 ? -11.495 -12.555 -5.725 1.00 95.50 87 PRO A O 1
ATOM 715 N N . HIS A 1 88 ? -12.451 -11.543 -3.965 1.00 92.06 88 HIS A N 1
ATOM 716 C CA . HIS A 1 88 ? -12.376 -12.723 -3.111 1.00 92.06 88 HIS A CA 1
ATOM 717 C C . HIS A 1 88 ? -13.310 -13.821 -3.664 1.00 92.06 88 HIS A C 1
ATOM 719 O O . HIS A 1 88 ? -14.438 -13.518 -4.060 1.00 92.06 88 HIS A O 1
ATOM 725 N N . PRO A 1 89 ? -12.917 -15.111 -3.666 1.00 85.50 89 PRO A N 1
ATOM 726 C CA . PRO A 1 89 ? -13.764 -16.196 -4.175 1.00 85.50 89 PRO A CA 1
ATOM 727 C C . PRO A 1 89 ? -15.178 -16.235 -3.570 1.00 85.50 89 PRO A C 1
ATOM 729 O O . PRO A 1 89 ? -16.146 -16.503 -4.277 1.00 85.50 89 PRO A O 1
ATOM 732 N N . ASN A 1 90 ? -15.308 -15.892 -2.284 1.00 80.00 90 ASN A N 1
ATOM 733 C CA . ASN A 1 90 ? -16.603 -15.791 -1.598 1.00 80.00 90 ASN A CA 1
ATOM 734 C C . ASN A 1 90 ? -17.554 -14.774 -2.245 1.00 80.00 90 ASN A C 1
ATOM 736 O O . ASN A 1 90 ? -18.752 -15.017 -2.247 1.00 80.00 90 ASN A O 1
ATOM 740 N N . LEU A 1 91 ? -17.039 -13.687 -2.828 1.00 73.25 91 LEU A N 1
ATOM 741 C CA . LEU A 1 91 ? -17.854 -12.688 -3.521 1.00 73.25 91 LEU A CA 1
ATOM 742 C C . LEU A 1 91 ? -18.390 -13.221 -4.859 1.00 73.25 91 LEU A C 1
ATOM 744 O O . LEU A 1 91 ? -19.519 -12.930 -5.242 1.00 73.25 91 LEU A O 1
ATOM 748 N N . ARG A 1 92 ? -17.613 -14.068 -5.550 1.00 58.75 92 ARG A N 1
ATOM 749 C CA . ARG A 1 92 ? -18.053 -14.733 -6.790 1.00 58.75 92 ARG A CA 1
ATOM 750 C C . ARG A 1 92 ? -19.109 -15.811 -6.540 1.00 58.75 92 ARG A C 1
ATOM 752 O O . ARG A 1 92 ? -19.914 -16.081 -7.423 1.00 58.75 92 ARG A O 1
ATOM 759 N N . SER A 1 93 ? -19.138 -16.405 -5.344 1.00 54.25 93 SER A N 1
ATOM 760 C CA . SER A 1 93 ? -20.131 -17.426 -4.986 1.00 54.25 93 SER A CA 1
ATOM 761 C C . SER A 1 93 ? -21.548 -16.864 -4.818 1.00 54.25 93 SER A C 1
ATOM 763 O O . SER A 1 93 ? -22.505 -17.621 -4.953 1.00 54.25 93 SER A O 1
ATOM 765 N N . CYS A 1 94 ? -21.7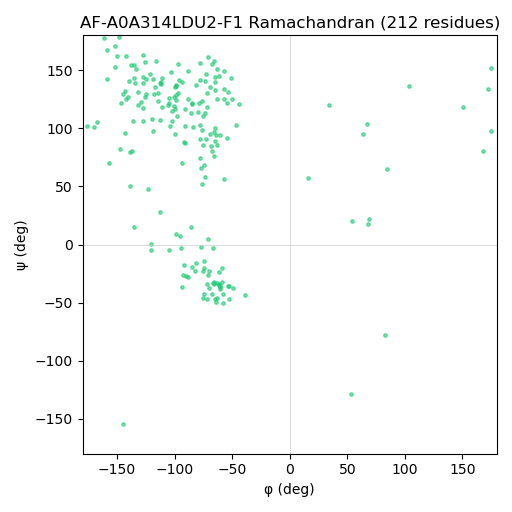05 -15.562 -4.551 1.00 48.09 94 CYS A N 1
ATOM 766 C CA . CYS A 1 94 ? -23.015 -14.916 -4.391 1.00 48.09 94 CYS A CA 1
ATOM 767 C C . CYS A 1 94 ? -23.743 -14.702 -5.728 1.00 48.09 94 CYS A C 1
ATOM 769 O O . CYS A 1 94 ? -24.959 -14.550 -5.747 1.00 48.09 94 CYS A O 1
ATOM 771 N N . VAL A 1 95 ? -22.996 -14.670 -6.836 1.00 52.03 95 VAL A N 1
ATOM 772 C CA . VAL A 1 95 ? -23.491 -14.314 -8.181 1.00 52.03 95 VAL A CA 1
ATOM 773 C C . VAL A 1 95 ? -23.898 -15.563 -8.987 1.00 52.03 95 VAL A C 1
ATOM 775 O O . VAL A 1 95 ? -24.432 -15.474 -10.085 1.00 52.03 95 VAL A O 1
ATOM 778 N N . GLY A 1 96 ? -23.709 -16.764 -8.428 1.00 50.94 96 GLY A N 1
ATOM 779 C CA . GLY A 1 96 ? -23.888 -18.033 -9.133 1.00 50.94 96 GLY A CA 1
ATOM 780 C C . GLY A 1 96 ? -24.878 -19.003 -8.496 1.00 50.94 96 GLY A C 1
ATOM 781 O O . GLY A 1 96 ? -24.526 -20.168 -8.355 1.00 50.94 96 GLY A O 1
ATOM 782 N N . THR A 1 97 ? -26.089 -18.592 -8.099 1.00 43.47 97 THR A N 1
ATOM 783 C CA . THR A 1 97 ? -27.224 -19.533 -7.923 1.00 43.47 97 THR A CA 1
ATOM 784 C C . THR A 1 97 ? -28.590 -18.836 -8.031 1.00 43.47 97 THR A C 1
ATOM 786 O O . THR A 1 97 ? -29.331 -18.736 -7.063 1.00 43.47 97 THR A O 1
ATOM 789 N N . HIS A 1 98 ? -28.977 -18.400 -9.229 1.00 48.16 98 HIS A N 1
ATOM 790 C CA . HIS A 1 98 ? -30.397 -18.326 -9.599 1.00 48.16 98 HIS A CA 1
ATOM 791 C C . HIS A 1 98 ? -30.563 -18.843 -11.031 1.00 48.16 98 HIS A C 1
ATOM 793 O O . HIS A 1 98 ? -30.617 -18.092 -11.996 1.00 48.16 98 HIS A O 1
ATOM 799 N N . GLY A 1 99 ? -30.593 -20.168 -11.161 1.00 43.56 99 GLY A N 1
ATOM 800 C CA . GLY A 1 99 ? -30.830 -20.864 -12.420 1.00 43.56 99 GLY A CA 1
ATOM 801 C C . GLY A 1 99 ? -31.108 -22.340 -12.161 1.00 43.56 99 GLY A C 1
ATOM 802 O O . GLY A 1 99 ? -30.184 -23.092 -11.878 1.00 43.56 99 GLY A O 1
ATOM 803 N N . ASN A 1 100 ? -32.381 -22.718 -12.288 1.00 41.81 100 ASN A N 1
ATOM 804 C CA . ASN A 1 100 ? -32.956 -24.070 -12.236 1.00 41.81 100 ASN A CA 1
ATOM 805 C C . ASN A 1 100 ? -33.284 -24.652 -10.851 1.00 41.81 100 ASN A C 1
ATOM 807 O O . ASN A 1 100 ? -32.796 -25.709 -10.464 1.00 41.81 100 ASN A O 1
ATOM 811 N N . GLY A 1 101 ? -34.244 -24.023 -10.169 1.00 36.53 101 GLY A N 1
ATOM 812 C CA . GLY A 1 101 ? -35.307 -24.778 -9.504 1.00 36.53 101 GLY A CA 1
ATOM 813 C C . GLY A 1 101 ? -36.547 -24.743 -10.397 1.00 36.53 101 GLY A C 1
ATOM 814 O O . GLY A 1 101 ? -37.282 -23.760 -10.380 1.00 36.53 101 GLY A O 1
ATOM 815 N N . VAL A 1 102 ? -36.744 -25.765 -11.229 1.00 48.56 102 VAL A N 1
ATOM 816 C CA . VAL A 1 102 ? -38.023 -25.979 -11.915 1.00 48.56 102 VAL A CA 1
ATOM 817 C C . VAL A 1 102 ? -38.890 -26.769 -10.942 1.00 48.56 102 VAL A C 1
ATOM 819 O O . VAL A 1 102 ? -38.513 -27.881 -10.601 1.00 48.56 102 VAL A O 1
ATOM 822 N N . ASP A 1 103 ? -39.966 -26.159 -10.434 1.00 39.09 103 ASP A N 1
ATOM 823 C CA . ASP A 1 103 ? -41.303 -26.772 -10.386 1.00 39.09 103 ASP A CA 1
ATOM 824 C C . ASP A 1 103 ? -42.365 -25.796 -9.828 1.00 39.09 103 ASP A C 1
ATOM 826 O O . ASP A 1 103 ? -42.471 -25.531 -8.636 1.00 39.09 103 ASP A O 1
ATOM 830 N N . ALA A 1 104 ? -43.129 -25.245 -10.778 1.00 45.94 104 ALA A N 1
ATOM 831 C CA . ALA A 1 104 ? -44.556 -24.896 -10.784 1.00 45.94 104 ALA A CA 1
ATOM 832 C C . ALA A 1 104 ? -45.276 -24.396 -9.501 1.00 45.94 104 ALA A C 1
ATOM 834 O O . ALA A 1 104 ? -45.573 -25.174 -8.600 1.00 45.94 104 ALA A O 1
ATOM 835 N N . LYS A 1 105 ? -45.838 -23.172 -9.550 1.00 40.19 105 LYS A N 1
ATOM 836 C CA . LYS A 1 105 ? -47.262 -22.894 -9.887 1.00 40.19 105 LYS A CA 1
ATOM 837 C C . LYS A 1 105 ? -47.627 -21.399 -9.736 1.00 40.19 105 LYS A C 1
ATOM 839 O O . LYS A 1 105 ? -47.021 -20.658 -8.978 1.00 40.19 105 LYS A O 1
ATOM 844 N N . ILE A 1 106 ? -48.620 -21.010 -10.534 1.00 46.44 106 ILE A N 1
ATOM 845 C CA . ILE A 1 106 ? -49.174 -19.680 -10.858 1.00 46.44 106 ILE A CA 1
ATOM 846 C C . ILE A 1 106 ? -50.087 -19.132 -9.743 1.00 46.44 106 ILE A C 1
ATOM 848 O O . ILE A 1 106 ? -50.889 -19.925 -9.259 1.00 46.44 106 ILE A O 1
ATOM 852 N N . SER A 1 107 ? -50.053 -17.814 -9.451 1.00 37.97 107 SER A N 1
ATOM 853 C CA . SER A 1 107 ? -51.223 -16.892 -9.552 1.00 37.97 107 SER A CA 1
ATOM 854 C C . SER A 1 107 ? -51.002 -15.467 -8.986 1.00 37.97 107 SER A C 1
ATOM 856 O O . SER A 1 107 ? -50.565 -15.307 -7.852 1.00 37.97 107 SER A O 1
ATOM 858 N N . ASP A 1 108 ? -51.442 -14.496 -9.800 1.00 36.59 108 ASP A N 1
ATOM 859 C CA . ASP A 1 108 ? -51.973 -13.139 -9.536 1.00 36.59 108 ASP A CA 1
ATOM 860 C C . ASP A 1 108 ? -51.137 -11.854 -9.752 1.00 36.59 108 ASP A C 1
ATOM 862 O O . ASP A 1 108 ? -49.963 -11.799 -9.381 1.00 36.59 108 ASP A O 1
ATOM 866 N N . PRO A 1 109 ? -51.739 -10.794 -10.364 1.00 49.31 109 PRO A N 1
ATOM 867 C CA . PRO A 1 109 ? -51.035 -9.608 -10.844 1.00 49.31 109 PRO A CA 1
ATOM 868 C C . PRO A 1 109 ? -51.518 -8.326 -10.139 1.00 49.31 109 PRO A C 1
ATOM 870 O O . PRO A 1 109 ? -52.508 -7.751 -10.565 1.00 49.31 109 PRO A O 1
ATOM 873 N N . GLU A 1 110 ? -50.828 -7.826 -9.110 1.00 39.03 110 GLU A N 1
ATOM 874 C CA . GLU A 1 110 ? -51.008 -6.430 -8.659 1.00 39.03 110 GLU A CA 1
ATOM 875 C C . GLU A 1 110 ? -49.951 -6.012 -7.623 1.00 39.03 110 GLU A C 1
ATOM 877 O O . GLU A 1 110 ? -50.0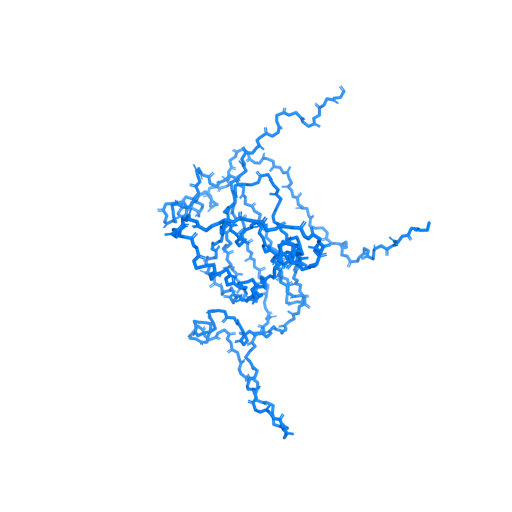35 -6.373 -6.455 1.00 39.03 110 GLU A O 1
ATOM 882 N N . ALA A 1 111 ? -48.938 -5.266 -8.081 1.00 35.47 111 ALA A N 1
ATOM 883 C CA . ALA A 1 111 ? -48.172 -4.242 -7.349 1.00 35.47 111 ALA A CA 1
ATOM 884 C C . ALA A 1 111 ? -46.925 -3.885 -8.177 1.00 35.47 111 ALA A C 1
ATOM 886 O O . ALA A 1 111 ? -45.821 -4.373 -7.945 1.00 35.47 111 ALA A O 1
ATOM 887 N N . ALA A 1 112 ? -47.101 -3.036 -9.188 1.00 44.69 112 ALA A N 1
ATOM 888 C CA . ALA A 1 112 ? -45.989 -2.474 -9.944 1.00 44.69 112 ALA A CA 1
ATOM 889 C C . ALA A 1 112 ? -45.284 -1.385 -9.117 1.00 44.69 112 ALA A C 1
ATOM 891 O O . ALA A 1 112 ? -45.597 -0.209 -9.269 1.00 44.69 112 ALA A O 1
ATOM 892 N N . VAL A 1 113 ? -44.337 -1.762 -8.248 1.00 43.44 113 VAL A N 1
ATOM 893 C CA . VAL A 1 113 ? -43.331 -0.845 -7.679 1.00 43.44 113 VAL A CA 1
ATOM 894 C C . VAL A 1 113 ? -42.004 -1.591 -7.455 1.00 43.44 113 VAL A C 1
ATOM 896 O O . VAL A 1 113 ? -41.950 -2.536 -6.680 1.00 43.44 113 VAL A O 1
ATOM 899 N N . MET A 1 114 ? -40.936 -1.080 -8.085 1.00 41.84 114 MET A N 1
ATOM 900 C CA . MET A 1 114 ? -39.503 -1.290 -7.787 1.00 41.84 114 MET A CA 1
ATOM 901 C C . MET A 1 114 ? -38.898 -2.688 -8.011 1.00 41.84 114 MET A C 1
ATOM 903 O O . MET A 1 114 ? -38.968 -3.566 -7.160 1.00 41.84 114 MET A O 1
ATOM 907 N N . ASN A 1 115 ? -38.151 -2.836 -9.107 1.00 40.19 115 ASN A N 1
ATOM 908 C CA . ASN A 1 115 ? -36.682 -2.926 -9.079 1.00 40.19 115 ASN A CA 1
ATOM 909 C C . ASN A 1 115 ? -36.197 -3.211 -10.504 1.00 40.19 115 ASN A C 1
ATOM 911 O O . ASN A 1 115 ? -36.179 -4.357 -10.952 1.00 40.19 115 ASN A O 1
ATOM 915 N N . SER A 1 116 ? -35.776 -2.173 -11.226 1.00 40.69 116 SER A N 1
ATOM 916 C CA . SER A 1 116 ? -34.844 -2.361 -12.336 1.00 40.69 116 SER A CA 1
ATOM 917 C C . SER A 1 116 ? -33.514 -2.786 -11.717 1.00 40.69 116 SER A C 1
ATOM 919 O O . SER A 1 116 ? -32.674 -1.954 -11.378 1.00 40.69 116 SER A O 1
ATOM 921 N N . GLY A 1 117 ? -33.390 -4.089 -11.466 1.00 38.97 117 GLY A N 1
ATOM 922 C CA . GLY A 1 117 ? -32.167 -4.738 -11.030 1.00 38.97 117 GLY A CA 1
ATOM 923 C C . GLY A 1 117 ? -31.119 -4.656 -12.128 1.00 38.97 117 GLY A C 1
ATOM 924 O O . GLY A 1 117 ? -30.837 -5.643 -12.794 1.00 38.97 117 GLY A O 1
ATOM 925 N N . GLU A 1 118 ? -30.514 -3.485 -12.288 1.00 46.78 118 GLU A N 1
ATOM 926 C CA . GLU A 1 118 ? -29.170 -3.364 -12.837 1.00 46.78 118 GLU A CA 1
ATOM 927 C C . GLU A 1 118 ? -28.193 -3.755 -11.721 1.00 46.78 118 GLU A C 1
ATOM 929 O O . GLU A 1 118 ? -27.456 -2.936 -11.174 1.00 46.78 118 GLU A O 1
ATOM 934 N N . GLN A 1 119 ? -28.235 -5.024 -11.307 1.00 44.81 119 GLN A N 1
ATOM 935 C CA . GLN A 1 119 ? -27.220 -5.591 -10.428 1.00 44.81 119 GLN A CA 1
ATOM 936 C C . GLN A 1 119 ? -26.002 -5.884 -11.306 1.00 44.81 119 GLN A C 1
ATOM 938 O O . GLN A 1 119 ? -25.771 -7.005 -11.741 1.00 44.81 119 GLN A O 1
ATOM 943 N N . LEU A 1 120 ? -25.310 -4.808 -11.676 1.00 44.62 120 LEU A N 1
ATOM 944 C CA . LEU A 1 120 ? -24.179 -4.826 -12.585 1.00 44.62 120 LEU A CA 1
ATOM 945 C C . LEU A 1 120 ? -23.047 -5.648 -11.953 1.00 44.62 120 LEU A C 1
ATOM 947 O O . LEU A 1 120 ? -22.632 -5.366 -10.825 1.00 44.62 120 LEU A O 1
ATOM 951 N N . ASP A 1 121 ? -22.580 -6.653 -12.697 1.00 54.50 121 ASP A N 1
ATOM 952 C CA . ASP A 1 121 ? -21.444 -7.557 -12.457 1.00 54.50 121 ASP A CA 1
ATOM 953 C C . ASP A 1 121 ? -20.102 -6.806 -12.270 1.00 54.50 121 ASP A C 1
ATOM 955 O O . ASP A 1 121 ? -19.118 -7.036 -12.963 1.00 54.50 121 ASP A O 1
ATOM 959 N N . ASN A 1 122 ? -20.023 -5.879 -11.318 1.00 61.69 122 ASN A N 1
ATOM 960 C CA . ASN A 1 122 ? -18.932 -4.907 -11.202 1.00 61.69 122 ASN A CA 1
ATOM 961 C C . ASN A 1 122 ? -17.708 -5.407 -10.432 1.00 61.69 122 ASN A C 1
ATOM 963 O O . ASN A 1 122 ? -16.870 -4.607 -10.009 1.00 61.69 122 ASN A O 1
ATOM 967 N N . CYS A 1 123 ? -17.576 -6.713 -10.209 1.00 78.56 123 CYS A N 1
ATOM 968 C CA . CYS A 1 123 ? -16.443 -7.227 -9.457 1.00 78.56 123 CYS A CA 1
ATOM 969 C C . CYS A 1 123 ? -15.285 -7.636 -10.367 1.00 78.56 123 CYS A C 1
ATOM 971 O O . CYS A 1 123 ? -14.971 -8.819 -10.544 1.00 78.56 123 CYS A O 1
ATOM 973 N N . HIS A 1 124 ? -14.651 -6.624 -10.952 1.00 90.25 124 HIS A N 1
ATOM 974 C CA . HIS A 1 124 ? -13.477 -6.793 -11.793 1.00 90.25 124 HIS A CA 1
ATOM 975 C C . HIS A 1 124 ? -12.191 -6.571 -10.993 1.00 90.25 124 HIS A C 1
ATOM 977 O O . HIS A 1 124 ? -12.144 -5.699 -10.125 1.00 90.25 124 HIS A O 1
ATOM 983 N N . PRO A 1 125 ? -11.138 -7.364 -11.257 1.00 94.81 125 PRO A N 1
ATOM 984 C CA . PRO A 1 125 ? -9.824 -7.068 -10.716 1.00 94.81 125 PRO A CA 1
ATOM 985 C C . PRO A 1 125 ? -9.323 -5.726 -11.259 1.00 94.81 125 PRO A C 1
ATOM 987 O O . PRO A 1 125 ? -9.666 -5.328 -12.370 1.00 94.81 125 PRO A O 1
ATOM 990 N N . PHE A 1 126 ? -8.501 -5.048 -10.472 1.00 96.38 126 PHE A N 1
ATOM 991 C CA . PHE A 1 126 ? -7.857 -3.802 -10.867 1.00 96.38 126 PHE A CA 1
ATOM 992 C C . PHE A 1 126 ? -6.513 -3.665 -10.158 1.00 96.38 126 PHE A C 1
ATOM 994 O O . PHE A 1 126 ? -6.269 -4.305 -9.134 1.00 96.38 126 PHE A O 1
ATOM 1001 N N . SER A 1 127 ? -5.653 -2.792 -10.670 1.00 97.69 127 SER A N 1
ATOM 1002 C CA . SER A 1 127 ? -4.339 -2.542 -10.080 1.00 97.69 127 SER A CA 1
ATOM 1003 C C . SER A 1 127 ? -4.134 -1.059 -9.796 1.00 97.69 127 SER A C 1
ATOM 1005 O O . SER A 1 127 ? -4.767 -0.193 -10.400 1.00 97.69 127 SER A O 1
ATOM 1007 N N . ILE A 1 128 ? -3.232 -0.749 -8.869 1.00 98.38 128 ILE A N 1
ATOM 1008 C CA . ILE A 1 128 ? -2.831 0.621 -8.536 1.00 98.38 128 ILE A CA 1
ATOM 1009 C C . ILE A 1 128 ? -1.304 0.689 -8.514 1.00 98.38 128 ILE A C 1
ATOM 1011 O O . ILE A 1 128 ? -0.652 -0.121 -7.849 1.00 98.38 128 ILE A O 1
ATOM 1015 N N . VAL A 1 129 ? -0.721 1.681 -9.188 1.00 98.38 129 VAL A N 1
ATOM 1016 C CA . VAL A 1 129 ? 0.699 2.016 -9.034 1.00 98.38 129 VAL A CA 1
ATOM 1017 C C . VAL A 1 129 ? 0.878 2.837 -7.758 1.00 98.38 129 VAL A C 1
ATOM 1019 O O . VAL A 1 129 ? 0.418 3.973 -7.654 1.00 98.38 129 VAL A O 1
ATOM 1022 N N . LEU A 1 130 ? 1.572 2.279 -6.773 1.00 98.19 130 LEU A N 1
ATOM 1023 C CA . LEU A 1 130 ? 1.914 2.954 -5.526 1.00 98.19 130 LEU A CA 1
ATOM 1024 C C . LEU A 1 130 ? 3.270 3.636 -5.671 1.00 98.19 130 LEU A C 1
ATOM 1026 O O . LEU A 1 130 ? 4.314 2.988 -5.594 1.00 98.19 130 LEU A O 1
ATOM 1030 N N . MET A 1 131 ? 3.247 4.947 -5.882 1.00 97.06 131 MET A N 1
ATOM 1031 C CA . MET A 1 131 ? 4.443 5.762 -6.082 1.00 97.06 131 MET A CA 1
ATOM 1032 C C . MET A 1 131 ? 5.154 6.066 -4.749 1.00 97.06 131 MET A C 1
ATOM 1034 O O . MET A 1 131 ? 4.537 6.062 -3.678 1.00 97.06 131 MET A O 1
ATOM 1038 N N . PRO A 1 132 ? 6.463 6.366 -4.756 1.00 96.88 132 PRO A N 1
ATOM 1039 C CA . PRO A 1 132 ? 7.128 6.870 -3.562 1.00 96.88 132 PRO A CA 1
ATOM 1040 C C . PRO A 1 132 ? 6.443 8.141 -3.045 1.00 96.88 132 PRO A C 1
ATOM 1042 O O . PRO A 1 132 ? 6.186 9.071 -3.802 1.00 96.88 132 PRO A O 1
ATOM 1045 N N . ARG A 1 133 ? 6.207 8.200 -1.731 1.00 96.75 133 ARG A N 1
ATOM 1046 C CA . ARG A 1 133 ? 5.494 9.277 -1.019 1.00 96.75 133 ARG A CA 1
ATOM 1047 C C . ARG A 1 133 ? 3.995 9.373 -1.340 1.00 96.75 133 ARG A C 1
ATOM 1049 O O . ARG A 1 133 ? 3.384 10.386 -1.013 1.00 96.75 133 ARG A O 1
ATOM 1056 N N . SER A 1 134 ? 3.383 8.331 -1.907 1.00 97.75 134 SER A N 1
ATOM 1057 C CA . SER A 1 134 ? 1.925 8.255 -2.058 1.00 97.75 134 SER A CA 1
ATOM 1058 C C . SER A 1 134 ? 1.252 7.629 -0.834 1.00 97.75 134 SER A C 1
ATOM 1060 O O . SER A 1 134 ? 1.804 6.712 -0.214 1.00 97.75 134 SER A O 1
ATOM 1062 N N . LEU A 1 135 ? 0.021 8.051 -0.551 1.00 98.25 135 LEU A N 1
ATOM 1063 C CA . LEU A 1 135 ? -0.862 7.438 0.438 1.00 98.25 135 LEU A CA 1
ATOM 1064 C C . LEU A 1 135 ? -2.028 6.754 -0.283 1.00 98.25 135 LEU A C 1
ATOM 1066 O O . LEU A 1 135 ? -2.808 7.428 -0.948 1.00 98.25 135 LEU A O 1
ATOM 1070 N N . LEU A 1 136 ? -2.154 5.436 -0.138 1.00 98.50 136 LEU A N 1
ATOM 1071 C CA . LEU A 1 136 ? -3.348 4.700 -0.556 1.00 98.50 136 LEU A CA 1
ATOM 1072 C C . LEU A 1 136 ? -4.249 4.497 0.661 1.00 98.50 136 LEU A C 1
ATOM 1074 O O . LEU A 1 136 ? -3.771 4.011 1.683 1.00 98.50 136 LEU A O 1
ATOM 1078 N N . ILE A 1 137 ? -5.537 4.816 0.551 1.00 98.44 137 ILE A N 1
ATOM 1079 C CA . ILE A 1 137 ? -6.541 4.455 1.557 1.00 98.44 137 ILE A CA 1
ATOM 1080 C C . ILE A 1 137 ? -7.651 3.680 0.860 1.00 98.44 137 ILE A C 1
ATOM 1082 O O . ILE A 1 137 ? -8.177 4.146 -0.148 1.00 98.44 137 ILE A O 1
ATOM 1086 N N . PHE A 1 138 ? -8.013 2.518 1.396 1.00 97.69 138 PHE A N 1
ATOM 1087 C CA . PHE A 1 138 ? -9.182 1.769 0.940 1.00 97.69 138 PHE A CA 1
ATOM 1088 C C . PHE A 1 138 ? -10.019 1.284 2.124 1.00 97.69 138 PHE A C 1
ATOM 1090 O O . PHE A 1 138 ? -9.511 1.093 3.235 1.00 97.69 138 PHE A O 1
ATOM 1097 N N . LYS A 1 139 ? -11.326 1.148 1.882 1.00 95.62 139 LYS A N 1
ATOM 1098 C CA . LYS A 1 139 ? -12.349 0.839 2.885 1.00 95.62 139 LYS A CA 1
ATOM 1099 C C . LYS A 1 139 ? -13.496 0.022 2.292 1.00 95.62 139 LYS A C 1
ATOM 1101 O O . LYS A 1 139 ? -13.514 -0.232 1.088 1.00 95.62 139 LYS A O 1
ATOM 1106 N N . ASP A 1 140 ? -14.452 -0.334 3.145 1.00 91.00 140 ASP A N 1
ATOM 1107 C CA . ASP A 1 140 ? -15.719 -0.977 2.776 1.00 91.00 140 ASP A CA 1
ATOM 1108 C C . ASP A 1 140 ? -15.493 -2.239 1.920 1.00 91.00 140 ASP A C 1
ATOM 1110 O O . ASP A 1 140 ? -14.684 -3.085 2.296 1.00 91.00 140 ASP A O 1
ATOM 1114 N N . SER A 1 141 ? -16.158 -2.365 0.769 1.00 91.56 141 SER A N 1
ATOM 1115 C CA . SER A 1 141 ? -16.095 -3.553 -0.094 1.00 91.56 141 SER A CA 1
ATOM 1116 C C . SER A 1 141 ? -14.693 -3.855 -0.623 1.00 91.56 141 SER A C 1
ATOM 1118 O O . SER A 1 141 ? -14.312 -5.017 -0.728 1.00 91.56 141 SER A O 1
ATOM 1120 N N . VAL A 1 142 ? -13.865 -2.838 -0.893 1.00 94.62 142 VAL A N 1
ATOM 1121 C CA . VAL A 1 142 ? -12.461 -3.062 -1.291 1.00 94.62 142 VAL A CA 1
ATOM 1122 C C . VAL A 1 142 ? -11.665 -3.679 -0.138 1.00 94.62 142 VAL A C 1
ATOM 1124 O O . VAL A 1 142 ? -10.767 -4.485 -0.363 1.00 94.62 142 VAL A O 1
ATOM 1127 N N . TYR A 1 143 ? -12.006 -3.339 1.105 1.00 95.12 143 TYR A N 1
ATOM 1128 C CA . TYR A 1 143 ? -11.381 -3.931 2.283 1.00 95.12 143 TYR A CA 1
ATOM 1129 C C . TYR A 1 143 ? -11.887 -5.356 2.555 1.00 95.12 143 TYR A C 1
ATOM 1131 O O . TYR A 1 143 ? -11.085 -6.244 2.846 1.00 95.12 143 TYR A O 1
ATOM 1139 N N . SER A 1 144 ? -13.203 -5.577 2.489 1.00 92.12 144 SER A N 1
ATOM 1140 C CA . SER A 1 144 ? -13.829 -6.836 2.914 1.00 92.12 144 SER A CA 1
ATOM 1141 C C . SER A 1 144 ? -13.907 -7.900 1.828 1.00 92.12 144 SER A C 1
ATOM 1143 O O . SER A 1 144 ? -13.894 -9.088 2.150 1.00 92.12 144 SER A O 1
ATOM 1145 N N . ASP A 1 145 ? -13.964 -7.498 0.558 1.00 93.38 145 ASP A N 1
ATOM 1146 C CA . ASP A 1 145 ? -14.361 -8.397 -0.528 1.00 93.38 145 ASP A CA 1
ATOM 1147 C C . ASP A 1 145 ? -13.284 -8.564 -1.605 1.00 93.38 145 ASP A C 1
ATOM 1149 O O . ASP A 1 145 ? -13.445 -9.393 -2.500 1.00 93.38 145 ASP A O 1
ATOM 1153 N N . TYR A 1 146 ? -12.166 -7.835 -1.513 1.00 96.06 146 TYR A N 1
ATOM 1154 C CA . TYR A 1 146 ? -11.016 -7.995 -2.404 1.00 96.06 146 TYR A CA 1
ATOM 1155 C C . TYR A 1 146 ? -9.809 -8.562 -1.656 1.00 96.06 146 TYR A C 1
ATOM 1157 O O . TYR A 1 146 ? -9.506 -8.190 -0.522 1.00 96.06 146 TYR A O 1
ATOM 1165 N N . LEU A 1 147 ? -9.096 -9.465 -2.320 1.00 97.31 147 LEU A N 1
ATOM 1166 C CA . LEU A 1 147 ? -7.727 -9.830 -1.993 1.00 97.31 147 LEU A CA 1
ATOM 1167 C C . LEU A 1 147 ? -6.793 -8.785 -2.600 1.00 97.31 147 LEU A C 1
ATOM 1169 O O . LEU A 1 147 ? -6.961 -8.425 -3.765 1.00 97.31 147 LEU A O 1
ATOM 1173 N N . HIS A 1 148 ? -5.778 -8.362 -1.856 1.00 98.00 148 HIS A N 1
ATOM 1174 C CA . HIS A 1 148 ? -4.747 -7.460 -2.352 1.00 98.00 148 HIS A CA 1
ATOM 1175 C C . HIS A 1 148 ? -3.356 -8.083 -2.248 1.00 98.00 148 HIS A C 1
ATOM 1177 O O . HIS A 1 148 ? -3.070 -8.866 -1.337 1.00 98.00 148 HIS A O 1
ATOM 1183 N N . GLY A 1 149 ? -2.480 -7.764 -3.196 1.00 98.12 149 GLY A N 1
ATOM 1184 C CA . GLY A 1 149 ? -1.148 -8.354 -3.262 1.00 98.12 149 GLY A CA 1
ATOM 1185 C C . GLY A 1 149 ? -0.156 -7.526 -4.063 1.00 98.12 149 GLY A C 1
ATOM 1186 O O . GLY A 1 149 ? -0.514 -6.588 -4.768 1.00 98.12 149 GLY A O 1
ATOM 1187 N N . ILE A 1 150 ? 1.114 -7.889 -3.933 1.00 98.44 150 ILE A N 1
ATOM 1188 C CA . ILE A 1 150 ? 2.218 -7.358 -4.731 1.00 98.44 150 ILE A CA 1
ATOM 1189 C C . ILE A 1 150 ? 2.920 -8.558 -5.350 1.00 98.44 150 ILE A C 1
ATOM 1191 O O . ILE A 1 150 ? 3.333 -9.465 -4.629 1.00 98.44 150 ILE A O 1
ATOM 1195 N N . LYS A 1 151 ? 3.104 -8.558 -6.667 1.00 97.50 151 LYS A N 1
ATOM 1196 C CA . LYS A 1 151 ? 3.805 -9.646 -7.354 1.00 97.50 151 LYS A CA 1
ATOM 1197 C C . LYS A 1 151 ? 5.302 -9.668 -7.018 1.00 97.50 151 LYS A C 1
ATOM 1199 O O . LYS A 1 151 ? 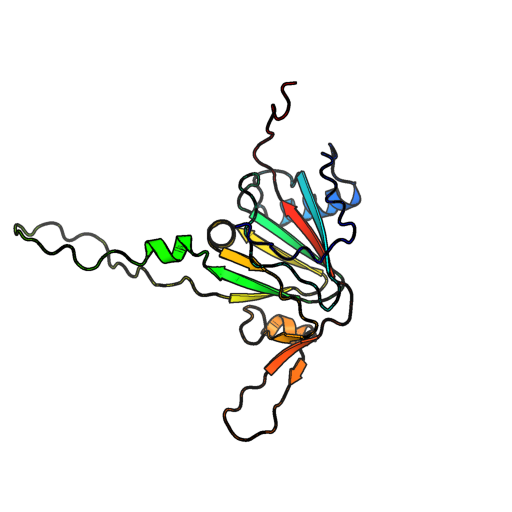5.968 -8.636 -7.110 1.00 97.50 151 LYS A O 1
ATOM 1204 N N . ASP A 1 152 ? 5.835 -10.859 -6.743 1.00 96.81 152 ASP A N 1
ATOM 1205 C CA . ASP A 1 152 ? 7.272 -11.151 -6.613 1.00 96.81 152 ASP A CA 1
ATOM 1206 C C . ASP A 1 152 ? 7.973 -11.000 -7.976 1.00 96.81 152 ASP A C 1
ATOM 1208 O O . ASP A 1 152 ? 8.160 -11.960 -8.726 1.00 96.81 152 ASP A O 1
ATOM 1212 N N . SER A 1 153 ? 8.280 -9.762 -8.363 1.00 96.00 153 SER A N 1
ATOM 1213 C CA . SER A 1 153 ? 8.929 -9.466 -9.639 1.00 96.00 153 SER A CA 1
ATOM 1214 C C . SER A 1 153 ? 9.623 -8.111 -9.625 1.00 96.00 153 SER A C 1
ATOM 1216 O O . SER A 1 153 ? 9.081 -7.147 -9.083 1.00 96.00 153 SER A O 1
ATOM 1218 N N . GLU A 1 154 ? 10.785 -8.048 -10.277 1.00 96.25 154 GLU A N 1
ATOM 1219 C CA . GLU A 1 154 ? 11.544 -6.814 -10.521 1.00 96.25 154 GLU A CA 1
ATOM 1220 C C . GLU A 1 154 ? 10.908 -5.945 -11.612 1.00 96.25 154 GLU A C 1
ATOM 1222 O O . GLU A 1 154 ? 11.159 -4.745 -11.669 1.00 96.25 154 GLU A O 1
ATOM 1227 N N . MET A 1 155 ? 10.066 -6.538 -12.462 1.00 95.88 155 MET A N 1
ATOM 1228 C CA . MET A 1 155 ? 9.375 -5.868 -13.559 1.00 95.88 155 MET A CA 1
ATOM 1229 C C . MET A 1 155 ? 7.878 -6.150 -13.450 1.00 95.88 155 MET A C 1
ATOM 1231 O O . MET A 1 155 ? 7.433 -7.296 -13.557 1.00 95.88 155 MET A O 1
ATOM 1235 N N . GLN A 1 156 ? 7.084 -5.105 -13.251 1.00 96.44 156 GLN A N 1
ATOM 1236 C CA . GLN A 1 156 ? 5.636 -5.224 -13.092 1.00 96.44 156 GLN A CA 1
ATOM 1237 C C . GLN A 1 156 ? 4.933 -4.476 -14.222 1.00 96.44 156 GLN A C 1
ATOM 1239 O O . GLN A 1 156 ? 5.246 -3.320 -14.490 1.00 96.44 156 GLN A O 1
ATOM 1244 N N . ARG A 1 157 ? 3.991 -5.149 -14.890 1.00 95.12 157 ARG A N 1
ATOM 1245 C CA . ARG A 1 157 ? 3.102 -4.511 -15.869 1.00 95.12 157 ARG A CA 1
ATOM 1246 C C . ARG A 1 157 ? 2.080 -3.656 -15.131 1.00 95.12 157 ARG A C 1
ATOM 1248 O O . ARG A 1 157 ? 1.579 -4.080 -14.092 1.00 95.12 157 ARG A O 1
ATOM 1255 N N . CYS A 1 158 ? 1.775 -2.487 -15.675 1.00 94.50 158 CYS A N 1
ATOM 1256 C CA . CYS A 1 158 ? 0.827 -1.541 -15.092 1.00 94.50 158 CYS A CA 1
ATOM 1257 C C . CYS A 1 158 ? -0.154 -0.946 -16.112 1.00 94.50 158 CYS A C 1
ATOM 1259 O O . CYS A 1 158 ? -0.838 0.013 -15.777 1.00 94.50 158 CYS A O 1
ATOM 1261 N N . ASN A 1 159 ? -0.279 -1.526 -17.314 1.00 91.50 159 ASN A N 1
ATOM 1262 C CA . ASN A 1 159 ? -1.236 -1.091 -18.344 1.00 91.50 159 ASN A CA 1
ATOM 1263 C C . ASN A 1 159 ? -2.673 -0.913 -17.816 1.00 91.50 159 ASN A C 1
ATOM 1265 O O . ASN A 1 159 ? -3.365 0.013 -18.215 1.00 91.50 159 ASN A O 1
ATOM 1269 N N . GLU A 1 160 ? -3.108 -1.790 -16.910 1.00 89.19 160 GLU A N 1
ATOM 1270 C CA . GLU A 1 160 ? -4.466 -1.806 -16.346 1.00 89.19 160 GLU A CA 1
ATOM 1271 C C . GLU A 1 160 ? -4.566 -1.050 -15.009 1.00 89.19 160 GLU A C 1
ATOM 1273 O O . GLU A 1 160 ? -5.585 -1.114 -14.319 1.00 89.19 160 GLU A O 1
ATOM 1278 N N . ALA A 1 161 ? -3.500 -0.356 -14.594 1.00 95.88 161 ALA A N 1
ATOM 1279 C CA . ALA A 1 161 ? -3.516 0.364 -13.334 1.00 95.88 161 ALA A CA 1
ATOM 1280 C C . ALA A 1 161 ? -4.412 1.605 -13.423 1.00 95.88 161 ALA A C 1
ATOM 1282 O O . ALA A 1 161 ? -4.252 2.450 -14.302 1.00 95.88 161 ALA A O 1
ATOM 1283 N N . VAL A 1 162 ? -5.309 1.764 -12.452 1.00 96.56 162 VAL A N 1
ATOM 1284 C CA . VAL A 1 162 ? -6.331 2.828 -12.449 1.00 96.56 162 VAL A CA 1
ATOM 1285 C C . VAL A 1 162 ? -5.745 4.243 -12.436 1.00 96.56 162 VAL A C 1
ATOM 1287 O O . VAL A 1 162 ? -6.404 5.192 -12.844 1.00 96.56 162 VAL A O 1
ATOM 1290 N N . ASN A 1 163 ? -4.510 4.397 -11.956 1.00 96.38 163 ASN A N 1
ATOM 1291 C CA . ASN A 1 163 ? -3.797 5.668 -11.865 1.00 96.38 163 ASN A CA 1
ATOM 1292 C C . ASN A 1 163 ? -2.592 5.736 -12.816 1.00 96.38 163 ASN A C 1
ATOM 1294 O O . ASN A 1 163 ? -1.619 6.436 -12.520 1.00 96.38 163 ASN A O 1
ATOM 1298 N N . ILE A 1 164 ? -2.632 5.004 -13.936 1.00 94.50 164 ILE A N 1
ATOM 1299 C CA . ILE A 1 164 ? -1.492 4.914 -14.853 1.00 94.50 164 ILE A CA 1
ATOM 1300 C C . ILE A 1 164 ? -1.048 6.281 -15.377 1.00 94.50 164 ILE A C 1
ATOM 1302 O O . ILE A 1 164 ? 0.138 6.586 -15.323 1.00 94.50 164 ILE A O 1
ATOM 1306 N N . THR A 1 165 ? -1.981 7.158 -15.750 1.00 92.56 165 THR A N 1
ATOM 1307 C CA . THR A 1 165 ? -1.660 8.507 -16.240 1.00 92.56 165 THR A CA 1
ATOM 1308 C C . THR A 1 165 ? -0.908 9.337 -15.195 1.00 92.56 165 THR A C 1
ATOM 1310 O O . THR A 1 165 ? -0.001 10.094 -15.531 1.00 92.56 165 THR A O 1
ATOM 1313 N N . ASN A 1 166 ? -1.231 9.192 -13.904 1.00 91.50 166 ASN A N 1
ATOM 1314 C CA . ASN A 1 166 ? -0.463 9.845 -12.840 1.00 91.50 166 ASN A CA 1
ATOM 1315 C C . ASN A 1 166 ? 0.949 9.261 -12.738 1.00 91.50 166 ASN A C 1
ATOM 1317 O O . ASN A 1 166 ? 1.906 10.015 -12.607 1.00 91.50 166 ASN A O 1
ATOM 1321 N N . ALA A 1 167 ? 1.079 7.937 -12.831 1.00 91.81 167 ALA A N 1
ATOM 1322 C CA . ALA A 1 167 ? 2.369 7.257 -12.764 1.00 91.81 167 ALA A CA 1
ATOM 1323 C C . ALA A 1 167 ? 3.287 7.586 -13.958 1.00 91.81 167 ALA A C 1
ATOM 1325 O O . ALA A 1 167 ? 4.504 7.687 -13.788 1.00 91.81 167 ALA A O 1
ATOM 1326 N N . GLU A 1 168 ? 2.711 7.784 -15.145 1.00 92.56 168 GLU A N 1
ATOM 1327 C CA . GLU A 1 168 ? 3.411 8.271 -16.339 1.00 92.56 168 GLU A CA 1
ATOM 1328 C C . GLU A 1 168 ? 3.907 9.706 -16.139 1.00 92.56 168 GLU A C 1
ATOM 1330 O O . GLU A 1 168 ? 5.086 9.985 -16.357 1.00 92.56 168 GLU A O 1
ATOM 1335 N N . ASN A 1 169 ? 3.049 10.597 -15.634 1.00 90.31 169 ASN A N 1
ATOM 1336 C CA . ASN A 1 169 ? 3.415 11.989 -15.355 1.00 90.31 169 ASN A CA 1
ATOM 1337 C C . ASN A 1 169 ? 4.508 12.124 -14.279 1.00 90.31 169 ASN A C 1
ATOM 1339 O O . ASN A 1 169 ? 5.344 13.022 -14.366 1.00 90.31 169 ASN A O 1
ATOM 1343 N N . ASP A 1 170 ? 4.534 11.232 -13.286 1.00 88.12 170 ASP A N 1
ATOM 1344 C CA . ASP A 1 170 ? 5.596 11.162 -12.269 1.00 88.12 170 ASP A CA 1
ATOM 1345 C C . ASP A 1 170 ? 6.895 10.503 -12.796 1.00 88.12 170 ASP A C 1
ATOM 1347 O O . ASP A 1 170 ? 7.884 10.404 -12.065 1.00 88.12 170 ASP A O 1
ATOM 1351 N N . GLY A 1 171 ? 6.928 10.042 -14.055 1.00 88.25 171 GLY A N 1
ATOM 1352 C CA . GLY A 1 171 ? 8.112 9.440 -14.683 1.00 88.25 171 GLY A CA 1
ATOM 1353 C C . GLY A 1 171 ? 8.504 8.080 -14.096 1.00 88.25 171 GLY A C 1
ATOM 1354 O O . GLY A 1 171 ? 9.659 7.662 -14.187 1.00 88.25 171 GLY A O 1
ATOM 1355 N N . VAL A 1 172 ? 7.559 7.394 -13.452 1.00 89.12 172 VAL A N 1
ATOM 1356 C CA . VAL A 1 172 ? 7.780 6.104 -12.771 1.00 89.12 172 VAL A CA 1
ATOM 1357 C C . VAL A 1 172 ? 7.736 4.931 -13.752 1.00 89.12 172 VAL A C 1
ATOM 1359 O O . VAL A 1 172 ? 8.266 3.848 -13.490 1.00 89.12 172 VAL A O 1
ATOM 1362 N N . VAL A 1 173 ? 7.079 5.155 -14.879 1.00 91.31 173 VAL A N 1
ATOM 1363 C CA . VAL A 1 173 ? 6.691 4.155 -15.860 1.00 91.31 173 VAL A CA 1
ATOM 1364 C C . VAL A 1 173 ? 7.620 4.196 -17.071 1.00 91.31 173 VAL A C 1
ATOM 1366 O O . VAL A 1 173 ? 8.144 5.244 -17.441 1.00 91.31 173 VAL A O 1
ATOM 1369 N N . GLN A 1 174 ? 7.827 3.038 -17.690 1.00 89.25 174 GLN A N 1
ATOM 1370 C CA . GLN A 1 174 ? 8.579 2.874 -18.930 1.00 89.25 174 GLN A CA 1
ATOM 1371 C C . GLN A 1 174 ? 7.701 2.167 -19.965 1.00 89.25 174 GLN A C 1
ATOM 1373 O O . GLN A 1 174 ? 6.957 1.247 -19.620 1.00 89.25 174 GLN A O 1
ATOM 1378 N N . HIS A 1 175 ? 7.813 2.576 -21.228 1.00 87.69 175 HIS A N 1
ATOM 1379 C CA . HIS A 1 175 ? 7.131 1.931 -22.348 1.00 87.69 175 HIS A CA 1
ATOM 1380 C C . HIS A 1 175 ? 8.096 0.994 -23.069 1.00 87.69 175 HIS A C 1
ATOM 1382 O O . HIS A 1 175 ? 9.180 1.402 -23.493 1.00 87.69 175 HIS A O 1
ATOM 1388 N N . LEU A 1 176 ? 7.706 -0.272 -23.198 1.00 81.19 176 LEU A N 1
ATOM 1389 C CA . LEU A 1 176 ? 8.442 -1.271 -23.956 1.00 81.19 176 LEU A CA 1
ATOM 1390 C C . LEU A 1 176 ? 7.727 -1.523 -25.285 1.00 81.19 176 LEU A C 1
ATOM 1392 O O . LEU A 1 176 ? 6.751 -2.270 -25.346 1.00 81.19 176 LEU A O 1
ATOM 1396 N N . SER A 1 177 ? 8.257 -0.946 -26.360 1.00 72.75 177 SER A N 1
ATOM 1397 C CA . SER A 1 177 ? 7.806 -1.221 -27.723 1.00 72.75 177 SER A CA 1
ATOM 1398 C C . SER A 1 177 ? 8.329 -2.592 -28.176 1.00 72.75 177 SER A C 1
ATOM 1400 O O . SER A 1 177 ? 9.538 -2.771 -28.381 1.00 72.75 177 SER A O 1
ATOM 1402 N N . ARG A 1 178 ? 7.449 -3.588 -28.334 1.00 61.00 178 ARG A N 1
ATOM 1403 C CA . ARG A 1 178 ? 7.818 -4.884 -28.930 1.00 61.00 178 ARG A CA 1
ATOM 1404 C C . ARG A 1 178 ? 7.748 -4.800 -30.456 1.00 61.00 178 ARG A C 1
ATOM 1406 O O . ARG A 1 178 ? 6.688 -4.959 -31.045 1.00 61.00 178 ARG A O 1
ATOM 1413 N N . SER A 1 179 ? 8.898 -4.659 -31.111 1.00 54.44 179 SER A N 1
ATOM 1414 C CA . SER A 1 179 ? 9.010 -4.760 -32.575 1.00 54.44 179 SER A CA 1
ATOM 1415 C C . SER A 1 179 ? 8.915 -6.212 -33.066 1.00 54.44 179 SER A C 1
ATOM 1417 O O . SER A 1 179 ? 9.900 -6.764 -33.553 1.00 54.44 179 SER A O 1
ATOM 1419 N N . VAL A 1 180 ? 7.750 -6.859 -32.953 1.00 53.03 180 VAL A N 1
ATOM 1420 C CA . VAL A 1 180 ? 7.455 -8.103 -33.690 1.00 53.03 180 VAL A CA 1
ATOM 1421 C C . VAL A 1 180 ? 5.993 -8.102 -34.134 1.00 53.03 180 VAL A C 1
ATOM 1423 O O . VAL A 1 180 ? 5.083 -7.938 -33.334 1.00 53.03 180 VAL A O 1
ATOM 1426 N N . LYS A 1 181 ? 5.786 -8.287 -35.440 1.00 57.25 181 LYS A N 1
ATOM 1427 C CA . LYS A 1 181 ? 4.498 -8.321 -36.145 1.00 57.25 181 LYS A CA 1
ATOM 1428 C C . LYS A 1 181 ? 3.448 -9.208 -35.441 1.00 57.25 181 LYS A C 1
ATOM 1430 O O . LYS A 1 181 ? 3.512 -10.422 -35.603 1.00 57.25 181 LYS A O 1
ATOM 1435 N N . ALA A 1 182 ? 2.496 -8.588 -34.734 1.00 51.09 182 ALA A N 1
ATOM 1436 C CA . ALA A 1 182 ? 1.064 -8.924 -34.580 1.00 51.09 182 ALA A CA 1
ATOM 1437 C C . ALA A 1 182 ? 0.544 -8.457 -33.199 1.00 51.09 182 ALA A C 1
ATOM 1439 O O . ALA A 1 182 ? 1.002 -8.946 -32.174 1.00 51.09 182 ALA A O 1
ATOM 1440 N N . LEU A 1 183 ? -0.442 -7.549 -33.224 1.00 53.59 183 LEU A N 1
ATOM 1441 C CA . LEU A 1 183 ? -1.055 -6.801 -32.111 1.00 53.59 183 LEU A CA 1
ATOM 1442 C C . LEU A 1 183 ? -0.106 -5.850 -31.358 1.00 53.59 183 LEU A C 1
ATOM 1444 O O . LEU A 1 183 ? 0.604 -6.215 -30.428 1.00 53.59 183 LEU A O 1
ATOM 1448 N N . ASP A 1 184 ? -0.163 -4.597 -31.796 1.00 51.84 184 ASP A N 1
ATOM 1449 C CA . ASP A 1 184 ? 0.502 -3.426 -31.241 1.00 51.84 184 ASP A CA 1
ATOM 1450 C C . ASP A 1 184 ? -0.130 -3.071 -29.885 1.00 51.84 184 ASP A C 1
ATOM 1452 O O . ASP A 1 184 ? -1.188 -2.449 -29.816 1.00 51.84 184 ASP A O 1
ATOM 1456 N N . SER A 1 185 ? 0.463 -3.546 -28.792 1.00 63.62 185 SER A N 1
ATOM 1457 C CA . SER A 1 185 ? 0.170 -3.021 -27.460 1.00 63.62 185 SER A CA 1
ATOM 1458 C C . SER A 1 185 ? 1.491 -2.657 -26.817 1.00 63.62 185 SER A C 1
ATOM 1460 O O . SER A 1 185 ? 2.242 -3.543 -26.399 1.00 63.62 185 SER A O 1
ATOM 1462 N N . ASP A 1 186 ? 1.760 -1.356 -26.729 1.00 76.38 186 ASP A N 1
ATOM 1463 C CA . ASP A 1 186 ? 2.849 -0.840 -25.911 1.00 76.38 186 ASP A CA 1
ATOM 1464 C C . ASP A 1 186 ? 2.679 -1.366 -24.483 1.00 76.38 186 ASP A C 1
ATOM 1466 O O . ASP A 1 186 ? 1.632 -1.210 -23.844 1.00 76.38 186 ASP A O 1
ATOM 1470 N N . GLU A 1 187 ? 3.695 -2.072 -23.990 1.00 85.88 187 GLU A N 1
ATOM 1471 C CA . GLU A 1 187 ? 3.678 -2.557 -22.619 1.00 85.88 187 GLU A CA 1
ATOM 1472 C C . GLU A 1 187 ? 4.182 -1.463 -21.698 1.00 85.88 187 GLU A C 1
ATOM 1474 O O . GLU A 1 187 ? 5.316 -0.996 -21.809 1.00 85.88 187 GLU A O 1
ATOM 1479 N N . THR A 1 188 ? 3.328 -1.097 -20.757 1.00 91.62 188 THR A N 1
ATOM 1480 C CA . THR A 1 188 ? 3.587 -0.057 -19.781 1.00 91.62 188 THR A CA 1
ATOM 1481 C C . THR A 1 188 ? 4.004 -0.746 -18.491 1.00 91.62 188 THR A C 1
ATOM 1483 O O . THR A 1 188 ? 3.266 -1.569 -17.937 1.00 91.62 188 THR A O 1
ATOM 1486 N N . VAL A 1 189 ? 5.238 -0.498 -18.054 1.00 95.25 189 VAL A N 1
ATOM 1487 C CA . VAL A 1 189 ? 5.885 -1.281 -16.994 1.00 95.25 189 VAL A CA 1
ATOM 1488 C C . VAL A 1 189 ? 6.580 -0.391 -15.976 1.00 95.25 189 VAL A C 1
ATOM 1490 O O . VAL A 1 189 ? 7.033 0.708 -16.287 1.00 95.25 189 VAL A O 1
ATOM 1493 N N . ILE A 1 190 ? 6.725 -0.900 -14.754 1.00 95.69 190 ILE A N 1
ATOM 1494 C CA . ILE A 1 190 ? 7.638 -0.347 -13.754 1.00 95.69 190 ILE A CA 1
ATOM 1495 C C . ILE A 1 190 ? 8.780 -1.328 -13.491 1.00 95.69 190 ILE A C 1
ATOM 1497 O O . ILE A 1 190 ? 8.565 -2.538 -13.360 1.00 95.69 190 ILE A O 1
ATOM 1501 N N . TYR A 1 191 ? 9.993 -0.792 -13.372 1.00 95.00 191 TYR A N 1
ATOM 1502 C CA . TYR A 1 191 ? 11.174 -1.538 -12.943 1.00 95.00 191 TYR A CA 1
ATOM 1503 C C . TYR A 1 191 ? 11.530 -1.168 -11.507 1.00 95.00 191 TYR A C 1
ATOM 1505 O O . TYR A 1 191 ? 11.782 -0.008 -11.170 1.00 95.00 191 TYR A O 1
ATOM 1513 N N . ARG A 1 192 ? 11.565 -2.173 -10.641 1.00 95.44 192 ARG A N 1
ATOM 1514 C CA . ARG A 1 192 ? 11.838 -2.020 -9.215 1.00 95.44 192 ARG A CA 1
ATOM 1515 C C . ARG A 1 192 ? 13.332 -2.155 -8.979 1.00 95.44 192 ARG A C 1
ATOM 1517 O O . ARG A 1 192 ? 13.817 -3.238 -8.709 1.00 95.44 192 ARG A O 1
ATOM 1524 N N . ALA A 1 193 ? 14.073 -1.058 -9.084 1.00 92.19 193 ALA A N 1
ATOM 1525 C CA . ALA A 1 193 ? 15.527 -1.080 -8.883 1.00 92.19 193 ALA A CA 1
ATOM 1526 C C . ALA A 1 193 ? 15.956 -0.965 -7.407 1.00 92.19 193 ALA A C 1
ATOM 1528 O O . ALA A 1 193 ? 17.083 -1.303 -7.060 1.00 92.19 193 ALA A O 1
ATOM 1529 N N . ASN A 1 194 ? 15.070 -0.476 -6.534 1.00 96.31 194 ASN A N 1
ATOM 1530 C CA . ASN A 1 194 ? 15.402 -0.089 -5.164 1.00 96.31 194 ASN A CA 1
ATOM 1531 C C . ASN A 1 1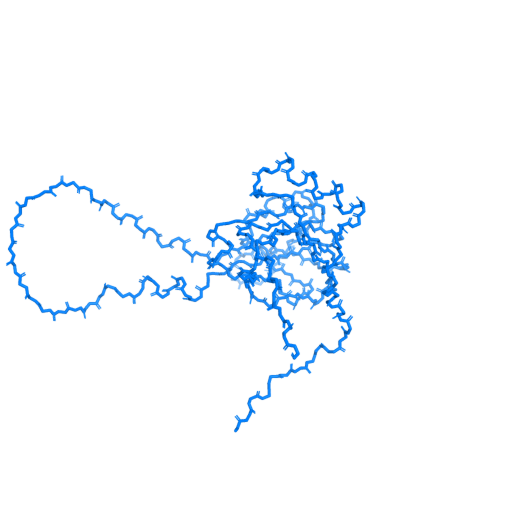94 ? 14.469 -0.754 -4.145 1.00 96.31 194 ASN A C 1
ATOM 1533 O O . ASN A 1 194 ? 13.376 -1.212 -4.478 1.00 96.31 194 ASN A O 1
ATOM 1537 N N . THR A 1 195 ? 14.879 -0.753 -2.878 1.00 97.12 195 THR A N 1
ATOM 1538 C CA . THR A 1 195 ? 14.038 -1.208 -1.766 1.00 97.12 195 THR A CA 1
ATOM 1539 C C . THR A 1 195 ? 12.818 -0.301 -1.592 1.00 97.12 195 THR A C 1
ATOM 1541 O O . THR A 1 195 ? 12.934 0.928 -1.542 1.00 97.12 195 THR A O 1
ATOM 1544 N N . ARG A 1 196 ? 11.638 -0.911 -1.450 1.00 97.94 196 ARG A N 1
ATOM 1545 C CA . ARG A 1 196 ? 10.397 -0.239 -1.049 1.00 97.94 196 ARG A CA 1
ATOM 1546 C C . ARG A 1 196 ? 10.152 -0.455 0.437 1.00 97.94 196 ARG A C 1
ATOM 1548 O O . ARG A 1 196 ? 10.244 -1.579 0.921 1.00 97.94 196 ARG A O 1
ATOM 1555 N N . VAL A 1 197 ? 9.733 0.600 1.128 1.00 98.38 197 VAL A N 1
ATOM 1556 C CA . VAL A 1 197 ? 9.214 0.520 2.498 1.00 98.38 197 VAL A CA 1
ATOM 1557 C C . VAL A 1 197 ? 7.769 1.005 2.504 1.00 98.38 197 VAL A C 1
ATOM 1559 O O . VAL A 1 197 ? 7.428 1.949 1.792 1.00 98.38 197 VAL A O 1
ATOM 1562 N N . SER A 1 198 ? 6.905 0.381 3.301 1.00 98.31 198 SER A N 1
ATOM 1563 C CA . SER A 1 198 ? 5.550 0.890 3.521 1.00 98.31 198 SER A CA 1
ATOM 1564 C C . SER A 1 198 ? 5.123 0.863 4.974 1.00 98.31 198 SER A C 1
ATOM 1566 O O . SER A 1 198 ? 5.414 -0.103 5.678 1.00 98.31 198 SER A O 1
ATOM 1568 N N . LEU A 1 199 ? 4.372 1.888 5.376 1.00 98.31 199 LEU A N 1
ATOM 1569 C CA . LEU A 1 199 ? 3.683 1.952 6.663 1.00 98.31 199 LEU A CA 1
ATOM 1570 C C . LEU A 1 199 ? 2.208 1.639 6.432 1.00 98.31 199 LEU A C 1
ATOM 1572 O O . LEU A 1 199 ? 1.522 2.386 5.739 1.00 98.31 199 LEU A O 1
ATOM 1576 N N . THR A 1 200 ? 1.734 0.529 6.985 1.00 97.94 200 THR A N 1
ATOM 1577 C CA . THR A 1 200 ? 0.331 0.116 6.913 1.00 97.94 200 THR A CA 1
ATOM 1578 C C . THR A 1 200 ? -0.361 0.428 8.233 1.00 97.94 200 THR A C 1
ATOM 1580 O O . THR A 1 200 ? -0.122 -0.229 9.247 1.00 97.94 200 THR A O 1
ATOM 1583 N N . CYS A 1 201 ? -1.189 1.460 8.208 1.00 97.19 201 CYS A N 1
ATOM 1584 C CA . CYS A 1 201 ? -1.830 2.099 9.345 1.00 97.19 201 CYS A CA 1
ATOM 1585 C C . CYS A 1 201 ? -3.283 1.628 9.481 1.00 97.19 201 CYS A C 1
ATOM 1587 O O . CYS A 1 201 ? -4.057 1.708 8.524 1.00 97.19 201 CYS A O 1
ATOM 1589 N N . ARG A 1 202 ? -3.649 1.139 10.670 1.00 95.75 202 ARG A N 1
ATOM 1590 C CA . ARG A 1 202 ? -4.968 0.561 10.971 1.00 95.75 202 ARG A CA 1
ATOM 1591 C C . ARG A 1 202 ? -5.435 0.927 12.379 1.00 95.75 202 ARG A C 1
ATOM 1593 O O . ARG A 1 202 ? -4.637 1.270 13.254 1.00 95.75 202 ARG A O 1
ATOM 1600 N N . VAL A 1 203 ? -6.735 0.772 12.607 1.00 94.31 203 VAL A N 1
ATOM 1601 C CA . VAL A 1 203 ? -7.347 0.801 13.941 1.00 94.31 203 VAL A CA 1
ATOM 1602 C C . VAL A 1 203 ? -7.726 -0.621 14.332 1.00 94.31 203 VAL A C 1
ATOM 1604 O O . VAL A 1 203 ? -8.520 -1.257 13.648 1.00 94.31 203 VAL A O 1
ATOM 1607 N N . VAL A 1 204 ? -7.176 -1.128 15.433 1.00 91.94 204 VAL A N 1
ATOM 1608 C CA . VAL A 1 204 ? -7.621 -2.381 16.062 1.00 91.94 204 VAL A CA 1
ATOM 1609 C C . VAL A 1 204 ? -8.883 -2.092 16.877 1.00 91.94 204 VAL A C 1
ATOM 1611 O O . VAL A 1 204 ? -8.850 -1.251 17.775 1.00 91.94 204 VAL A O 1
ATOM 1614 N N . THR A 1 205 ? -9.988 -2.779 16.572 1.00 82.25 205 THR A N 1
ATOM 1615 C CA . THR A 1 205 ? -11.306 -2.562 17.208 1.00 82.25 205 THR A CA 1
ATOM 1616 C C . THR A 1 205 ? -11.520 -3.430 18.443 1.00 82.25 205 THR A C 1
ATOM 1618 O O . THR A 1 205 ? -12.257 -3.051 19.353 1.00 82.25 205 THR A O 1
ATOM 1621 N N . LYS A 1 206 ? -10.867 -4.596 18.501 1.00 65.12 206 LYS A N 1
ATOM 1622 C CA . LYS A 1 206 ? -11.011 -5.565 19.592 1.00 65.12 206 LYS A CA 1
ATOM 1623 C C . LYS A 1 206 ? -9.723 -5.663 20.398 1.00 65.12 206 LYS A C 1
ATOM 1625 O O . LYS A 1 206 ? -8.757 -6.291 19.974 1.00 65.12 206 LYS A O 1
ATOM 1630 N N . VAL A 1 207 ? -9.733 -5.119 21.612 1.00 55.25 207 VAL A N 1
ATOM 1631 C CA . VAL A 1 207 ? -8.772 -5.541 22.636 1.00 55.25 207 VAL A CA 1
ATOM 1632 C C . VAL A 1 207 ? -9.265 -6.891 23.155 1.00 55.25 207 VAL A C 1
ATOM 1634 O O . VAL A 1 207 ? -10.181 -6.941 23.976 1.00 55.25 207 VAL A O 1
ATOM 1637 N N . CYS A 1 208 ? 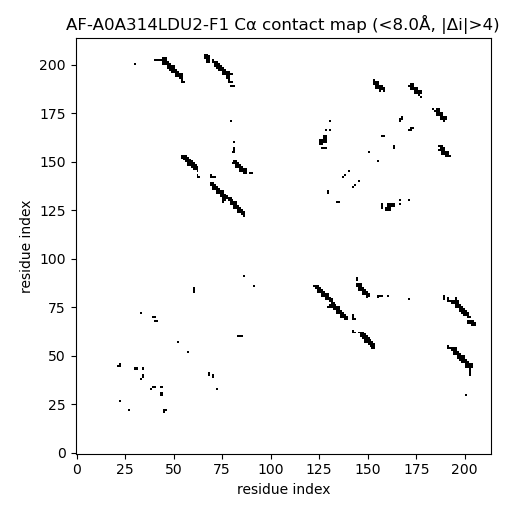-8.715 -8.004 22.665 1.00 47.59 208 CYS A N 1
ATOM 1638 C CA . CYS A 1 208 ? -8.953 -9.302 23.295 1.00 47.59 208 CYS A CA 1
ATOM 1639 C C . CYS A 1 208 ? -8.353 -9.260 24.706 1.00 47.59 208 CYS A C 1
ATOM 1641 O O . CYS A 1 208 ? -7.163 -9.501 24.888 1.00 47.59 208 CYS A O 1
ATOM 1643 N N . LYS A 1 209 ? -9.171 -8.936 25.713 1.00 45.09 209 LYS A N 1
ATOM 1644 C CA . LYS A 1 209 ? -8.736 -8.843 27.114 1.00 45.09 209 LYS A CA 1
ATOM 1645 C C . LYS A 1 209 ? -8.322 -10.189 27.735 1.00 45.09 209 LYS A C 1
ATOM 1647 O O . LYS A 1 209 ? -7.862 -10.171 28.862 1.00 45.09 209 LYS A O 1
ATOM 1652 N N . ASN A 1 210 ? -8.435 -11.328 27.040 1.00 40.94 210 ASN A N 1
ATOM 1653 C CA . ASN A 1 210 ? -8.156 -12.661 27.597 1.00 40.94 210 ASN A CA 1
ATOM 1654 C C . ASN A 1 210 ? -7.586 -13.646 26.551 1.00 40.94 210 ASN A C 1
ATOM 1656 O O . ASN A 1 210 ? -8.340 -14.459 26.024 1.00 40.94 210 ASN A O 1
ATOM 1660 N N . ILE A 1 211 ? -6.280 -13.616 26.251 1.00 51.34 211 ILE A N 1
ATOM 1661 C CA . ILE A 1 211 ? -5.632 -14.674 25.430 1.00 51.34 211 ILE A CA 1
ATOM 1662 C C . ILE A 1 211 ? -4.762 -15.645 26.251 1.00 51.34 211 ILE A C 1
ATOM 1664 O O . ILE A 1 211 ? -4.356 -16.675 25.733 1.00 51.34 211 ILE A O 1
ATOM 1668 N N . PHE A 1 212 ? -4.573 -15.442 27.557 1.00 44.72 212 PHE A N 1
ATOM 1669 C CA . PHE A 1 212 ? -3.923 -16.456 28.397 1.00 44.72 212 PHE A CA 1
ATOM 1670 C C . PHE A 1 212 ? -4.665 -16.619 29.724 1.00 44.72 212 PHE A C 1
ATOM 1672 O O . PHE A 1 212 ? -4.587 -15.761 30.599 1.00 44.72 212 PHE A O 1
ATOM 1679 N N . LYS A 1 213 ? -5.392 -17.730 29.865 1.00 38.06 213 LYS A N 1
ATOM 1680 C CA . LYS A 1 213 ? -5.575 -18.381 31.165 1.00 38.06 213 LYS A CA 1
ATOM 1681 C C . LYS A 1 213 ? -4.550 -19.515 31.193 1.00 38.06 213 LYS A C 1
ATOM 1683 O O . LYS A 1 213 ? -4.656 -20.419 30.368 1.00 38.06 213 LYS A O 1
ATOM 1688 N N . PHE A 1 214 ? -3.528 -19.376 32.037 1.00 42.50 214 PHE A N 1
ATOM 1689 C CA . PHE A 1 214 ? -2.680 -20.496 32.446 1.00 42.50 214 PHE A CA 1
ATOM 1690 C C . PHE A 1 214 ? -3.464 -21.398 33.399 1.00 42.50 214 PHE A C 1
ATOM 1692 O O . PHE A 1 214 ? -4.326 -20.847 34.127 1.00 42.50 214 PHE A O 1
#

Solvent-accessible surface area (backbone atoms only — not comparable to full-atom values): 13458 Å² total; per-residue (Å²): 138,84,81,79,76,84,86,79,82,92,69,88,76,74,80,72,86,64,86,60,96,60,71,57,70,75,53,43,60,52,44,50,52,50,41,75,73,63,67,75,58,99,58,80,61,73,41,74,47,80,48,78,31,52,31,60,44,55,42,74,73,39,66,79,67,89,50,44,50,65,44,43,37,38,41,29,30,78,28,55,46,57,38,40,37,35,62,30,70,74,61,59,59,74,78,68,78,89,83,82,86,86,80,89,86,90,89,87,92,88,77,96,72,89,76,90,77,77,78,69,89,77,78,66,63,47,31,38,67,44,41,54,76,36,74,50,72,51,41,57,63,63,42,76,40,26,24,40,26,27,66,66,38,40,64,42,77,40,76,70,19,80,48,39,73,59,39,49,76,72,63,61,50,45,77,48,77,72,92,62,102,74,83,96,64,74,42,35,29,34,73,32,88,46,57,24,38,34,44,39,38,27,33,69,72,63,82,76,90,76,88,74,86,129

InterPro domains:
  IPR005123 Oxoglutarate/iron-dependent dioxygenase domain [PS51471] (44-205)
  IPR027450 Alpha-ketoglutarate-dependent dioxygenase AlkB-like [PF13532] (17-202)
  IPR032862 Alpha-ketoglutarate-dependent dioxygenase alkB homologue 6 [PTHR46030] (22-214)

Mean predicted aligned error: 12.83 Å

pLDDT: mean 77.85, std 24.25, range [23.42, 98.62]

Foldseek 3Di:
DDDDDDPDDPDDPPPPPDQPVADDPVVQVVQVVVCVVVVPAPDGFRDKDKDKAALQDKFPFDADDPQFAFKKKKFKADAKFKKKKAFDVVVVVVVPDDDDPDDDDDDDDDDPDDDPPPVPPPRDMAIAIRGHRDMDMDGDCSRVGITMMTHRHQKAFCPRHPCLVVCVVVVQWDWDFDPDDDDGDTTIMGGTNTMMMMMMTTHRPDPPPDPDDD

Radius of gyration: 22.46 Å; Cα contacts (8 Å, |Δi|>4): 333; chains: 1; bounding box: 68×53×69 Å

Secondary structure (DSSP, 8-state):
----------S---------SS--HHHHHHHHHHHHHH--SSS---EEEEEEE-TT--EEEE---TTEEEEEEEEEESS-EEEEEEE-HHHHHTTS--S--------------------------EEEEE-TT-EEEEEHHHHHSEEEEE-S-SEEE-TTBTTHHHHHHTT--EEE---SSS---PEEEEE--S-EEEEEEEEE----S-S---

Nearest PDB structures (foldseek):
  7vjs-assembly1_A  TM=8.369E-01  e=1.155E-11  Homo sapiens
  7vjv-assembly1_A  TM=7.626E-01  e=3.678E-12  Homo sapiens
  5yl6-assembly1_A  TM=7.811E-01  e=1.654E-08  Schizosaccharomyces pombe 972h-
  5ylb-assembly1_A  TM=7.837E-01  e=6.915E-08  Schizosaccharomyces pombe 972h-
  5buv-assembly2_B-2  TM=5.235E-01  e=1.006E-01  Yersinia enterocolitica subsp. enterocolitica 8081